Protein AF-A0A955XIG2-F1 (afdb_monomer)

pLDDT: mean 93.58, std 10.39, range [36.22, 98.75]

Foldseek 3Di:
DDDDDFQVNVLVDFQQPPNGGCAPAQLHGPCLNAPDQQQFVCCHVVVDGPCVQQPADPNRGQDDDQAPDPDQPSHGAPVVPADCQHPPDPVVSVLSQAAGPCLQQVQWTQAPHKYWQEFEQQQAQDPPDDDPAAQDNLTGGTHIDHRHGFAKAKALSHWDADDFLDADDQVDAAEHTHHDDALQRSSIHIFGKRKHKYKAKDAPPSRGGFDFQQDDVQHCNPPVDRLSRRVVRCVVVVNDHPSDMDIGMYMYIDTHDGRRHPPVSTDDPCQQQPDVHNDPCVNRPNVDRCVPVNGSVVVVVVVVVVVVVPD

Radius of gyration: 21.91 Å; Cα contacts (8 Å, |Δi|>4): 607; chains: 1; bounding box: 53×64×49 Å

Structure (mmCIF, N/CA/C/O backbone):
data_AF-A0A955XIG2-F1
#
_entry.id   AF-A0A955XIG2-F1
#
loop_
_atom_site.group_PDB
_atom_site.id
_atom_site.type_symbol
_atom_site.label_atom_id
_atom_site.label_alt_id
_atom_site.label_comp_id
_atom_site.label_asym_id
_atom_site.label_entity_id
_atom_site.label_seq_id
_atom_site.pdbx_PDB_ins_code
_atom_site.Cartn_x
_atom_site.Cartn_y
_atom_site.Cartn_z
_atom_site.occupancy
_atom_site.B_iso_or_equiv
_atom_site.auth_seq_id
_atom_site.auth_comp_id
_atom_site.auth_asym_id
_atom_site.auth_atom_id
_atom_site.pdbx_PDB_model_num
ATOM 1 N N . SER A 1 1 ? -15.869 19.420 -19.694 1.00 65.81 1 SER A N 1
ATOM 2 C CA . SER A 1 1 ? -15.808 18.756 -21.014 1.00 65.81 1 SER A CA 1
ATOM 3 C C . SER A 1 1 ? -15.803 17.250 -20.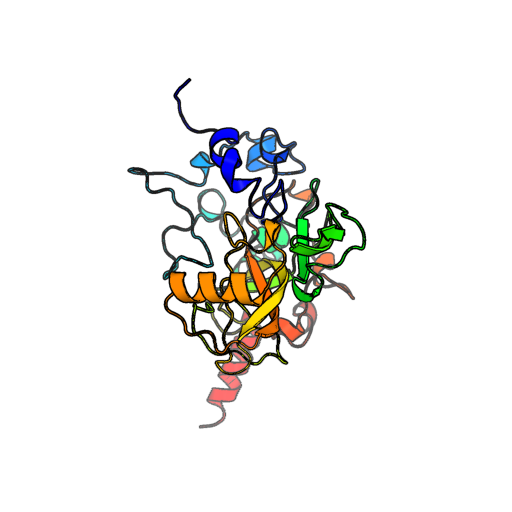801 1.00 65.81 1 SER A C 1
ATOM 5 O O . SER A 1 1 ? -15.457 16.812 -19.711 1.00 65.81 1 SER A O 1
ATOM 7 N N . VAL A 1 2 ? -16.218 16.471 -21.800 1.00 88.19 2 VAL A N 1
ATOM 8 C CA . VAL A 1 2 ? -16.188 14.995 -21.786 1.00 88.19 2 VAL A CA 1
ATOM 9 C C . VAL A 1 2 ? -15.144 14.537 -22.809 1.00 88.19 2 VAL A C 1
ATOM 11 O O . VAL A 1 2 ? -14.987 15.192 -23.838 1.00 88.19 2 VAL A O 1
ATOM 14 N N . GLY A 1 3 ? -14.404 13.463 -22.525 1.00 93.44 3 GLY A N 1
ATOM 15 C CA . GLY A 1 3 ? -13.342 12.952 -23.398 1.00 93.44 3 GLY A CA 1
ATOM 16 C C . GLY A 1 3 ? -12.693 11.680 -22.851 1.00 93.44 3 GLY A C 1
ATOM 17 O O . GLY A 1 3 ? -13.139 11.146 -21.835 1.00 93.44 3 GLY A O 1
ATOM 18 N N . ARG A 1 4 ? -11.632 11.202 -23.520 1.00 94.06 4 ARG A N 1
ATOM 19 C CA . ARG A 1 4 ? -10.832 10.067 -23.030 1.00 94.06 4 ARG A CA 1
ATOM 20 C C . ARG A 1 4 ? -10.225 10.424 -21.661 1.00 94.06 4 ARG A C 1
ATOM 22 O O . ARG A 1 4 ? -9.683 11.528 -21.539 1.00 94.06 4 ARG A O 1
ATOM 29 N N . PRO A 1 5 ? -10.302 9.534 -20.653 1.00 95.75 5 PRO A N 1
ATOM 30 C CA . PRO A 1 5 ? -9.713 9.795 -19.346 1.00 95.75 5 PRO A CA 1
ATOM 31 C C . PRO A 1 5 ? -8.222 10.111 -19.449 1.00 95.75 5 PRO A C 1
ATOM 33 O O . PRO A 1 5 ? -7.489 9.477 -20.206 1.00 95.75 5 PRO A O 1
ATOM 36 N N . ASN A 1 6 ? -7.778 11.079 -18.659 1.00 95.62 6 ASN A N 1
ATOM 37 C CA . ASN A 1 6 ? -6.370 11.383 -18.446 1.00 95.62 6 ASN A CA 1
ATOM 38 C C . ASN A 1 6 ? -6.007 11.192 -16.961 1.00 95.62 6 ASN A C 1
ATOM 40 O O . ASN A 1 6 ? -6.845 10.806 -16.142 1.00 95.62 6 ASN A O 1
ATOM 44 N N . ARG A 1 7 ? -4.752 11.480 -16.599 1.00 97.38 7 ARG A N 1
ATOM 45 C CA . ARG A 1 7 ? -4.233 11.268 -15.237 1.00 97.38 7 ARG A CA 1
ATOM 46 C C . ARG A 1 7 ? -5.008 12.031 -14.158 1.00 97.38 7 ARG A C 1
ATOM 48 O O . ARG A 1 7 ? -5.117 11.524 -13.049 1.00 97.38 7 ARG A O 1
ATOM 55 N N . SER A 1 8 ? -5.593 13.196 -14.455 1.00 96.31 8 SER A N 1
ATOM 56 C CA . SER A 1 8 ? -6.398 13.939 -13.473 1.00 96.31 8 SER A CA 1
ATOM 57 C C . SER A 1 8 ? -7.744 13.275 -13.188 1.00 96.31 8 SER A C 1
ATOM 59 O O . SER A 1 8 ? -8.207 13.313 -12.051 1.00 96.31 8 SER A O 1
ATOM 61 N N . ASN A 1 9 ? -8.342 12.602 -14.179 1.00 96.62 9 ASN A N 1
ATOM 62 C CA . ASN A 1 9 ? -9.594 11.870 -13.992 1.00 96.62 9 ASN A CA 1
ATOM 63 C C . ASN A 1 9 ? -9.406 10.686 -13.034 1.00 96.62 9 ASN A C 1
ATOM 65 O O . ASN A 1 9 ? -10.192 10.522 -12.107 1.00 96.62 9 ASN A O 1
ATOM 69 N N . CYS A 1 10 ? -8.351 9.891 -13.231 1.00 96.38 10 CYS A N 1
ATOM 70 C CA . CYS A 1 10 ? -8.019 8.766 -12.351 1.00 96.38 10 CYS A CA 1
ATOM 71 C C . CYS A 1 10 ? -7.504 9.264 -10.988 1.00 96.38 10 CYS A C 1
ATOM 73 O O . CYS A 1 10 ? -7.889 8.768 -9.926 1.00 96.38 10 CYS A O 1
ATOM 75 N N . GLY A 1 11 ? -6.659 10.294 -11.022 1.00 95.88 11 GLY A N 1
ATOM 76 C CA . GLY A 1 11 ? -6.022 10.898 -9.860 1.00 95.88 11 GLY A CA 1
ATOM 77 C C . GLY A 1 11 ? -6.982 11.506 -8.846 1.00 95.88 11 GLY A C 1
ATOM 78 O O . GLY A 1 11 ? -6.676 11.491 -7.658 1.00 95.88 11 GLY A O 1
ATOM 79 N N . ALA A 1 12 ? -8.165 11.949 -9.286 1.00 94.56 12 ALA A N 1
ATOM 80 C CA . ALA A 1 12 ? -9.208 12.501 -8.418 1.00 94.56 12 ALA A CA 1
ATOM 81 C C . ALA A 1 12 ? -9.579 11.585 -7.237 1.00 94.56 12 ALA A C 1
ATOM 83 O O . ALA A 1 12 ? -10.025 12.069 -6.199 1.00 94.56 12 ALA A O 1
ATOM 84 N N . CYS A 1 13 ? -9.386 10.270 -7.382 1.00 94.19 13 CYS A N 1
ATOM 85 C CA . CYS A 1 13 ? -9.536 9.313 -6.288 1.00 94.19 13 CYS A CA 1
ATOM 86 C C . CYS A 1 13 ? -8.218 8.618 -5.930 1.00 94.19 13 CYS A C 1
ATOM 88 O O . CYS A 1 13 ? -7.950 8.384 -4.753 1.00 94.19 13 CYS A O 1
ATOM 90 N N . HIS A 1 14 ? -7.396 8.268 -6.925 1.00 95.38 14 HIS A N 1
ATOM 91 C CA . HIS A 1 14 ? -6.212 7.440 -6.693 1.00 95.38 14 HIS A CA 1
ATOM 92 C C . HIS A 1 14 ? -5.061 8.175 -5.990 1.00 95.38 14 HIS A C 1
ATOM 94 O O . HIS A 1 14 ? -4.279 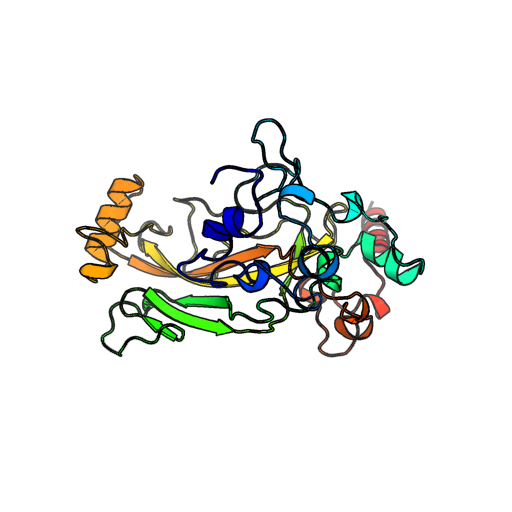7.506 -5.315 1.00 95.38 14 HIS A O 1
ATOM 100 N N . PHE A 1 15 ? -4.972 9.508 -6.091 1.00 96.19 15 PHE A N 1
ATOM 101 C CA . PHE A 1 15 ? -3.911 10.292 -5.436 1.00 96.19 15 PHE A CA 1
ATOM 102 C C . PHE A 1 15 ? -4.266 10.666 -3.991 1.00 96.19 15 PHE A C 1
ATOM 104 O O . PHE A 1 15 ? -3.388 10.725 -3.139 1.00 96.19 15 PHE A O 1
ATOM 111 N N . ASP A 1 16 ? -5.556 10.842 -3.686 1.00 91.00 16 ASP A N 1
ATOM 112 C CA . ASP A 1 16 ? -6.047 11.350 -2.392 1.00 91.00 16 ASP A CA 1
ATOM 113 C C . ASP A 1 16 ? -6.550 10.246 -1.424 1.00 91.00 16 ASP A C 1
ATOM 115 O O . ASP A 1 16 ? -7.269 10.493 -0.445 1.00 91.00 16 ASP A O 1
ATOM 119 N N . GLY A 1 17 ? -6.184 8.987 -1.681 1.00 81.88 17 GLY A N 1
ATOM 120 C CA . GLY A 1 17 ? -6.579 7.851 -0.848 1.00 81.88 17 GLY A CA 1
ATOM 121 C C . GLY A 1 17 ? -6.045 7.957 0.587 1.00 81.88 17 GLY A C 1
ATOM 122 O O . GLY A 1 17 ? -4.890 8.299 0.809 1.00 81.88 17 GLY A O 1
ATOM 123 N N . GLY A 1 18 ? -6.860 7.596 1.586 1.00 79.12 18 GLY A N 1
ATOM 124 C CA . GLY A 1 18 ? -6.451 7.635 3.002 1.00 79.12 18 GLY A CA 1
ATOM 125 C C . GLY A 1 18 ? -6.619 9.001 3.680 1.00 79.12 18 GLY A C 1
ATOM 126 O O . GLY A 1 18 ? -6.212 9.169 4.831 1.00 79.12 18 GLY A O 1
ATOM 127 N N . GLY A 1 19 ? -7.275 9.952 3.006 1.00 83.12 19 GLY A N 1
ATOM 128 C CA . GLY A 1 19 ? -7.649 11.252 3.565 1.00 83.12 19 GLY A CA 1
ATOM 129 C C . GLY A 1 19 ? -6.714 12.400 3.188 1.00 83.12 19 GLY A C 1
ATOM 130 O O . GLY A 1 19 ? -6.695 13.390 3.917 1.00 83.12 19 GLY A O 1
ATOM 131 N N . GLY A 1 20 ? -5.954 12.258 2.101 1.00 90.75 20 GLY A N 1
ATOM 132 C CA . GLY A 1 20 ? -5.089 13.294 1.543 1.00 90.75 20 GLY A CA 1
ATOM 133 C C . GLY A 1 20 ? -4.147 12.751 0.469 1.00 90.75 20 GLY A C 1
ATOM 134 O O . GLY A 1 20 ? -4.031 11.536 0.296 1.00 90.75 20 GLY A O 1
ATOM 135 N N . ASP A 1 21 ? -3.470 13.668 -0.215 1.00 95.19 21 ASP A N 1
ATOM 136 C CA . ASP A 1 21 ? -2.509 13.383 -1.280 1.00 95.19 21 ASP A CA 1
ATOM 137 C C . ASP A 1 21 ? -1.337 12.515 -0.791 1.00 95.19 21 ASP A C 1
ATOM 139 O O . ASP A 1 21 ? -0.742 12.804 0.249 1.00 95.19 21 ASP A O 1
ATOM 143 N N . GLY A 1 22 ? -1.034 11.426 -1.501 1.00 93.31 22 GLY A N 1
ATOM 144 C CA . GLY A 1 22 ? 0.079 10.516 -1.195 1.00 93.31 22 GLY A CA 1
ATOM 145 C C . GLY A 1 22 ? -0.052 9.741 0.126 1.00 93.31 22 GLY A C 1
ATOM 146 O O . GLY A 1 22 ? 0.855 9.003 0.518 1.00 93.31 22 GLY A O 1
ATOM 147 N N . VAL A 1 23 ? -1.177 9.859 0.845 1.00 93.69 23 VAL A N 1
ATOM 148 C CA . VAL A 1 23 ? -1.320 9.289 2.196 1.00 93.69 23 VAL A CA 1
ATOM 149 C C . VAL A 1 23 ? -1.353 7.756 2.171 1.00 93.69 23 VAL A C 1
ATOM 151 O O . VAL A 1 23 ? -0.690 7.114 2.993 1.00 93.69 23 VAL A O 1
ATOM 154 N N . LYS A 1 24 ? -2.135 7.153 1.262 1.00 93.25 24 LYS A N 1
ATOM 155 C CA . LYS A 1 24 ? -2.392 5.699 1.235 1.00 93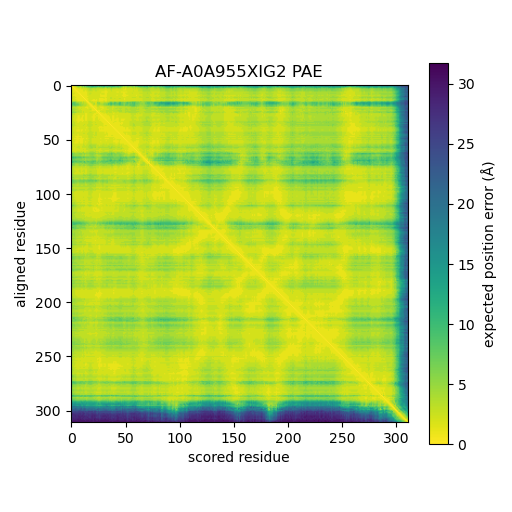.25 24 LYS A CA 1
ATOM 156 C C . LYS A 1 24 ? -1.374 4.903 0.427 1.00 93.25 24 LYS A C 1
ATOM 158 O O . LYS A 1 24 ? -0.750 4.018 1.003 1.00 93.25 24 LYS A O 1
ATOM 163 N N . HIS A 1 25 ? -1.248 5.153 -0.873 1.00 91.75 25 HIS A N 1
ATOM 164 C CA . HIS A 1 25 ? -0.244 4.479 -1.700 1.00 91.75 25 HIS A CA 1
ATOM 165 C C . HIS A 1 25 ? 1.053 5.284 -1.652 1.00 91.75 25 HIS A C 1
ATOM 167 O O . HIS A 1 25 ? 1.013 6.508 -1.583 1.00 91.75 25 HIS A O 1
ATOM 173 N N . GLY A 1 26 ? 2.193 4.594 -1.624 1.00 93.69 26 GLY A N 1
ATOM 174 C CA . GLY A 1 26 ? 3.504 5.246 -1.618 1.00 93.69 26 GLY A CA 1
ATOM 175 C C . GLY A 1 26 ? 3.984 5.642 -3.016 1.00 93.69 26 GLY A C 1
ATOM 176 O O . GLY A 1 26 ? 4.971 6.352 -3.126 1.00 93.69 26 GLY A O 1
ATOM 177 N N . ASP A 1 27 ? 3.316 5.184 -4.071 1.00 96.62 27 ASP A N 1
ATOM 178 C CA . ASP A 1 27 ? 3.724 5.337 -5.470 1.00 96.62 27 ASP A CA 1
ATOM 179 C C . ASP A 1 27 ? 2.723 6.139 -6.320 1.00 96.62 27 ASP A C 1
ATOM 181 O O . ASP A 1 27 ? 2.875 6.234 -7.533 1.00 96.62 27 ASP A O 1
ATOM 185 N N . LEU A 1 28 ? 1.701 6.748 -5.711 1.00 96.38 28 LEU A N 1
ATOM 186 C CA . LEU A 1 28 ? 0.716 7.574 -6.413 1.00 96.38 28 LEU A CA 1
ATOM 187 C C . LEU A 1 28 ? 0.342 8.803 -5.581 1.00 96.38 28 LEU A C 1
ATOM 189 O O . LEU A 1 28 ? -0.289 8.685 -4.531 1.00 96.38 28 LEU A O 1
ATOM 193 N N . ASP A 1 29 ? 0.692 9.978 -6.097 1.00 96.75 29 ASP A N 1
ATOM 194 C CA . ASP A 1 29 ? 0.363 11.290 -5.538 1.00 96.75 29 ASP A CA 1
ATOM 195 C C . ASP A 1 29 ? 0.166 12.317 -6.673 1.00 96.75 29 ASP A C 1
ATOM 197 O O . ASP A 1 29 ? 0.361 12.004 -7.854 1.00 96.75 29 ASP A O 1
ATOM 201 N N . ARG A 1 30 ? -0.236 13.552 -6.357 1.00 97.00 30 ARG A N 1
ATOM 202 C CA . ARG A 1 30 ? -0.568 14.583 -7.358 1.00 97.00 30 ARG A CA 1
ATOM 203 C C . ARG A 1 30 ? 0.592 14.998 -8.258 1.00 97.00 30 ARG A C 1
ATOM 205 O O . ARG A 1 30 ? 0.334 15.565 -9.323 1.00 97.00 30 ARG A O 1
ATOM 212 N N . THR A 1 31 ? 1.842 14.687 -7.922 1.00 96.69 31 THR A N 1
ATOM 213 C CA . THR A 1 31 ? 2.972 14.844 -8.854 1.00 96.69 31 THR A CA 1
ATOM 214 C C . THR A 1 31 ? 2.762 14.066 -10.154 1.00 96.69 31 THR A C 1
ATOM 216 O O . THR A 1 31 ? 3.211 14.515 -11.207 1.00 96.69 31 THR A O 1
ATOM 219 N N . MET A 1 32 ? 1.967 12.991 -10.132 1.00 97.50 32 MET A N 1
ATOM 220 C CA . MET A 1 32 ? 1.589 12.201 -11.308 1.00 97.50 32 MET A CA 1
ATOM 221 C C . MET A 1 32 ? 0.666 12.926 -12.294 1.00 97.50 32 MET A C 1
ATOM 223 O O . MET A 1 32 ? 0.426 12.426 -13.391 1.00 97.50 32 MET A O 1
ATOM 227 N N . LEU A 1 33 ? 0.159 14.122 -11.981 1.00 97.31 33 LEU A N 1
ATOM 228 C CA . LEU A 1 33 ? -0.560 14.936 -12.969 1.00 97.31 33 LEU A CA 1
ATOM 229 C C . LEU A 1 33 ? 0.364 15.348 -14.124 1.00 97.31 33 LEU A C 1
ATOM 231 O O . LEU A 1 33 ? -0.007 15.245 -15.299 1.00 97.31 33 LEU A O 1
ATOM 235 N N . ASN A 1 34 ? 1.582 15.765 -13.784 1.00 97.06 34 ASN A N 1
ATOM 236 C CA . ASN A 1 34 ? 2.621 16.161 -14.727 1.00 97.06 34 ASN A CA 1
ATOM 237 C C . ASN A 1 34 ? 4.006 15.800 -14.159 1.00 97.06 34 ASN A C 1
ATOM 239 O O . ASN A 1 34 ? 4.758 16.696 -13.757 1.00 97.06 34 ASN A O 1
ATOM 243 N N . PRO A 1 35 ? 4.323 14.497 -14.053 1.00 97.50 35 PRO A N 1
ATOM 244 C CA . PRO A 1 35 ? 5.536 14.067 -13.392 1.00 97.50 35 PRO A CA 1
ATOM 245 C C . PRO A 1 35 ? 6.739 14.354 -14.297 1.00 97.50 35 PRO A C 1
ATOM 247 O O . PRO A 1 35 ? 6.669 14.169 -15.509 1.00 97.50 35 PRO A O 1
ATOM 250 N N . PRO A 1 36 ? 7.876 14.782 -13.744 1.00 97.62 36 PRO A N 1
ATOM 251 C CA . PRO A 1 36 ? 9.139 14.736 -14.463 1.00 97.62 36 PRO A CA 1
ATOM 252 C C . PRO A 1 36 ? 9.630 13.278 -14.575 1.00 97.62 36 PRO A C 1
ATOM 254 O O . PRO A 1 36 ? 9.263 12.452 -13.738 1.00 97.62 36 PRO A O 1
ATOM 257 N N . PRO A 1 37 ? 10.528 12.954 -15.528 1.00 96.94 37 PRO A N 1
ATOM 258 C CA . PRO A 1 37 ? 11.025 11.587 -15.720 1.00 96.94 37 PRO A CA 1
ATOM 259 C C . PRO A 1 37 ? 11.629 10.926 -14.476 1.00 96.94 37 PRO A C 1
ATOM 261 O O . PRO A 1 37 ? 11.556 9.713 -14.359 1.00 96.94 37 PRO A O 1
ATOM 264 N N . ARG A 1 38 ? 12.205 11.711 -13.551 1.00 96.06 38 ARG A N 1
ATOM 265 C CA . ARG A 1 38 ? 12.754 11.211 -12.276 1.00 96.06 38 ARG A CA 1
ATOM 266 C C . ARG A 1 38 ? 11.694 10.655 -11.315 1.00 96.06 38 ARG A C 1
ATOM 268 O O . ARG A 1 38 ? 12.044 9.929 -10.403 1.00 96.06 38 ARG A O 1
ATOM 275 N N . ILE A 1 39 ? 10.432 11.077 -11.455 1.00 96.94 39 ILE A N 1
ATOM 276 C CA . ILE A 1 39 ? 9.326 10.567 -10.635 1.00 96.94 39 ILE A CA 1
ATOM 277 C C . ILE A 1 39 ? 8.776 9.316 -11.295 1.00 96.94 39 ILE A C 1
ATOM 279 O O . ILE A 1 39 ? 8.679 8.294 -10.641 1.00 96.94 39 ILE A O 1
ATOM 283 N N . ASP A 1 40 ? 8.448 9.386 -12.584 1.00 98.44 40 ASP A N 1
ATOM 284 C CA . ASP A 1 40 ? 8.000 8.229 -13.350 1.00 98.44 40 ASP A CA 1
ATOM 285 C C . ASP A 1 40 ? 8.381 8.404 -14.824 1.00 98.44 40 ASP A C 1
ATOM 287 O O . ASP A 1 40 ? 7.996 9.386 -15.464 1.00 98.44 40 ASP A O 1
ATOM 291 N N . VAL A 1 41 ? 9.142 7.474 -15.396 1.00 98.56 41 VAL A N 1
ATOM 292 C CA . VAL A 1 41 ? 9.577 7.560 -16.798 1.00 98.56 41 VAL A CA 1
ATOM 293 C C . VAL A 1 41 ? 8.432 7.336 -17.776 1.00 98.56 41 VAL A C 1
ATOM 295 O O . VAL A 1 41 ? 8.399 7.969 -18.832 1.00 98.56 41 VAL A O 1
ATOM 298 N N . HIS A 1 42 ? 7.474 6.478 -17.442 1.00 98.69 42 HIS A N 1
ATOM 299 C CA . HIS A 1 42 ? 6.358 6.150 -18.321 1.00 98.69 42 HIS A CA 1
ATOM 300 C C . HIS A 1 42 ? 5.434 7.358 -18.457 1.00 98.69 42 HIS A C 1
ATOM 302 O O . HIS A 1 42 ? 5.163 7.834 -19.561 1.00 98.69 42 HIS A O 1
ATOM 308 N N . MET A 1 43 ? 5.017 7.922 -17.328 1.00 98.44 43 MET A N 1
ATOM 309 C CA . MET A 1 43 ? 4.137 9.084 -17.301 1.00 98.44 43 MET A CA 1
ATOM 310 C C . MET A 1 43 ? 4.885 10.395 -17.574 1.00 98.44 43 MET A C 1
ATOM 312 O O . MET A 1 43 ? 4.309 11.305 -18.167 1.00 98.44 43 MET A O 1
ATOM 316 N N . GLY A 1 44 ? 6.155 10.514 -17.187 1.00 97.62 44 GLY A N 1
ATOM 317 C CA . GLY A 1 44 ? 6.891 11.778 -17.251 1.00 97.62 44 GLY A CA 1
ATOM 318 C C . GLY A 1 44 ? 7.751 11.983 -18.493 1.00 97.62 44 GLY A C 1
ATOM 319 O O . GLY A 1 44 ? 7.855 13.105 -18.984 1.00 97.62 44 GLY A O 1
ATOM 320 N N . LYS A 1 45 ? 8.357 10.922 -19.043 1.00 98.00 45 LYS A N 1
ATOM 321 C CA . LYS A 1 45 ? 9.132 11.002 -20.297 1.00 98.00 45 LYS A CA 1
ATOM 322 C C . LYS A 1 45 ? 8.283 10.645 -21.512 1.00 98.00 45 LYS A C 1
ATOM 324 O O . LYS A 1 45 ? 8.338 11.350 -22.514 1.00 98.00 45 LYS A O 1
ATOM 329 N N . TYR A 1 46 ? 7.522 9.556 -21.428 1.00 98.06 46 TYR A N 1
ATOM 330 C CA . TYR A 1 46 ? 6.714 9.056 -22.547 1.00 98.06 46 TYR A CA 1
ATOM 331 C C . TYR A 1 46 ? 5.268 9.562 -22.529 1.00 98.06 46 TYR A C 1
ATOM 333 O O . TYR A 1 46 ? 4.499 9.251 -23.433 1.00 98.06 46 TYR A O 1
ATOM 341 N N . ASN A 1 47 ? 4.917 10.379 -21.530 1.00 97.50 47 ASN A N 1
ATOM 342 C CA . ASN A 1 47 ? 3.603 10.995 -21.370 1.00 97.50 47 ASN A CA 1
ATOM 343 C C . ASN A 1 47 ? 2.437 9.992 -21.400 1.00 97.50 47 ASN A C 1
ATOM 345 O O . ASN A 1 47 ? 1.348 10.320 -21.873 1.00 97.50 47 ASN A O 1
ATOM 349 N N . LEU A 1 48 ? 2.658 8.777 -20.884 1.00 98.19 48 LEU A N 1
ATOM 350 C CA . LEU A 1 48 ? 1.585 7.801 -20.754 1.00 98.19 48 LEU A CA 1
ATOM 351 C C . LEU A 1 48 ? 0.516 8.304 -19.776 1.00 98.19 48 LEU A C 1
ATOM 353 O O . LEU A 1 48 ? 0.788 8.982 -18.777 1.00 98.19 48 LEU A O 1
ATOM 357 N N . THR A 1 49 ? -0.720 7.943 -20.080 1.00 97.44 49 THR A N 1
ATOM 358 C CA . THR A 1 49 ? -1.887 8.045 -19.211 1.00 97.44 49 THR A CA 1
ATOM 359 C C . THR A 1 49 ? -2.199 6.682 -18.599 1.00 97.44 49 THR A C 1
ATOM 361 O O . THR A 1 49 ? -1.712 5.650 -19.054 1.00 97.44 49 THR A O 1
ATOM 364 N N . CYS A 1 50 ? -3.040 6.656 -17.562 1.00 97.62 50 CYS A N 1
ATOM 365 C CA . CYS A 1 50 ? -3.357 5.425 -16.834 1.00 97.62 50 CYS A CA 1
ATOM 366 C C . CYS A 1 50 ? -3.882 4.320 -17.767 1.00 97.62 50 CYS A C 1
ATOM 368 O O . CYS A 1 50 ? -3.474 3.170 -17.645 1.00 97.62 50 CYS A O 1
ATOM 370 N N . VAL A 1 51 ? -4.725 4.688 -18.738 1.00 96.88 51 VAL A N 1
ATOM 371 C CA . VAL A 1 51 ? -5.382 3.759 -19.675 1.00 96.88 51 VAL A CA 1
ATOM 372 C C . VAL A 1 51 ? -4.455 3.187 -20.752 1.00 96.88 51 VAL A C 1
ATOM 374 O O . VAL A 1 51 ? -4.875 2.309 -21.502 1.00 96.88 51 VAL A O 1
ATOM 377 N N . ASP A 1 52 ? -3.213 3.668 -20.853 1.00 97.38 52 ASP A N 1
ATOM 378 C CA . ASP A 1 52 ? -2.236 3.116 -21.798 1.00 97.38 52 ASP A CA 1
ATOM 379 C C . ASP A 1 52 ? -1.639 1.796 -21.275 1.00 97.38 52 ASP A C 1
ATOM 381 O O . ASP A 1 52 ? -1.376 0.887 -22.064 1.00 97.38 52 ASP A O 1
ATOM 385 N N . CYS A 1 53 ? -1.521 1.655 -19.946 1.00 97.31 53 CYS A N 1
ATOM 386 C CA . CYS A 1 53 ? -1.171 0.397 -19.276 1.00 97.31 53 CYS A CA 1
ATOM 387 C C . CYS A 1 53 ? -2.420 -0.350 -18.784 1.00 97.31 53 CYS A C 1
ATOM 389 O O . CYS A 1 53 ? -2.584 -1.537 -19.052 1.00 97.31 53 CYS A O 1
ATOM 391 N N . HIS A 1 54 ? -3.338 0.355 -18.112 1.00 97.38 54 HIS A N 1
ATOM 392 C CA . HIS A 1 54 ? -4.625 -0.174 -17.654 1.00 97.38 54 HIS A CA 1
ATOM 393 C C . HIS A 1 54 ? -5.637 -0.204 -18.803 1.00 97.38 54 HIS A C 1
ATOM 395 O O . HIS A 1 54 ? -6.647 0.512 -18.806 1.00 97.38 54 HIS A O 1
ATOM 401 N N . LYS A 1 55 ? -5.323 -1.007 -19.825 1.00 95.25 55 LYS A N 1
ATOM 402 C CA . LYS A 1 55 ? -6.169 -1.190 -21.007 1.00 95.25 55 LYS A CA 1
ATOM 403 C C . LYS A 1 55 ? -7.576 -1.570 -20.555 1.00 95.25 55 LYS A C 1
ATOM 405 O O . LYS A 1 55 ? -7.756 -2.344 -19.625 1.00 95.25 55 LYS A O 1
ATOM 410 N N . THR A 1 56 ? -8.573 -0.937 -21.155 1.00 94.62 56 THR A N 1
ATOM 411 C CA . THR A 1 56 ? -9.961 -1.042 -20.705 1.00 94.62 56 THR A CA 1
ATOM 412 C C . THR A 1 56 ? -10.825 -1.487 -21.870 1.00 94.62 56 THR A C 1
ATOM 414 O O . THR A 1 56 ? -10.821 -0.840 -22.920 1.00 94.62 56 THR A O 1
ATOM 417 N N . HIS A 1 57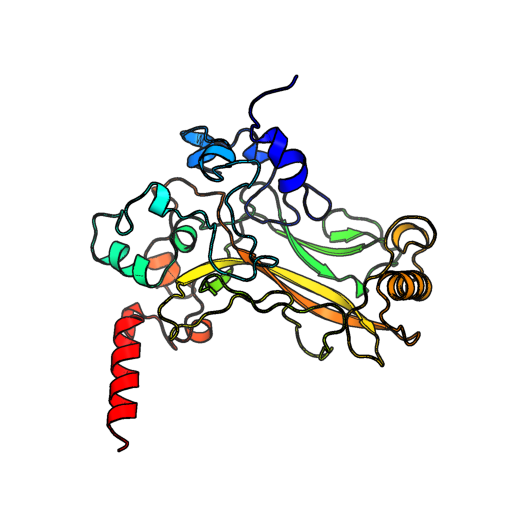 ? -11.583 -2.560 -21.669 1.00 94.31 57 HIS A N 1
ATOM 418 C CA . HIS A 1 57 ? -12.554 -3.081 -22.628 1.00 94.31 57 HIS A CA 1
ATOM 419 C C . HIS A 1 57 ? -13.913 -3.154 -21.936 1.00 94.31 57 HIS A C 1
ATOM 421 O O . HIS A 1 57 ? -13.986 -3.612 -20.807 1.00 94.31 57 HIS A O 1
ATOM 427 N N . ASP A 1 58 ? -14.968 -2.622 -22.558 1.00 95.69 58 ASP A N 1
ATOM 428 C CA . ASP A 1 58 ? -16.328 -2.609 -21.991 1.00 95.69 58 ASP A CA 1
ATOM 429 C C . ASP A 1 58 ? -16.414 -2.090 -20.539 1.00 95.69 58 ASP A C 1
ATOM 431 O O . ASP A 1 58 ? -17.184 -2.579 -19.720 1.00 95.69 58 ASP A O 1
ATOM 435 N N . HIS A 1 59 ? -15.628 -1.046 -20.235 1.00 95.44 59 HIS A N 1
ATOM 436 C CA . HIS A 1 59 ? -15.454 -0.453 -18.895 1.00 95.44 59 HIS A CA 1
ATOM 437 C C . HIS A 1 59 ? -14.822 -1.374 -17.837 1.00 95.44 59 HIS A C 1
ATOM 439 O O . HIS A 1 59 ? -14.692 -0.975 -16.680 1.00 95.44 59 HIS A O 1
ATOM 445 N N . GLU A 1 60 ? -14.346 -2.550 -18.227 1.00 93.62 60 GLU A N 1
ATOM 446 C CA . GLU A 1 60 ? -13.507 -3.401 -17.398 1.00 93.62 60 GLU A CA 1
ATOM 447 C C . GLU A 1 60 ? -12.049 -2.948 -17.517 1.00 93.62 60 GLU A C 1
ATOM 449 O O . GLU A 1 60 ? -11.369 -3.180 -18.518 1.00 93.62 60 GLU A O 1
ATOM 454 N N . ILE A 1 61 ? -11.593 -2.206 -16.508 1.00 95.62 61 ILE A N 1
ATOM 455 C CA . ILE A 1 61 ? -10.232 -1.671 -16.446 1.00 95.62 61 ILE A CA 1
ATOM 456 C C . ILE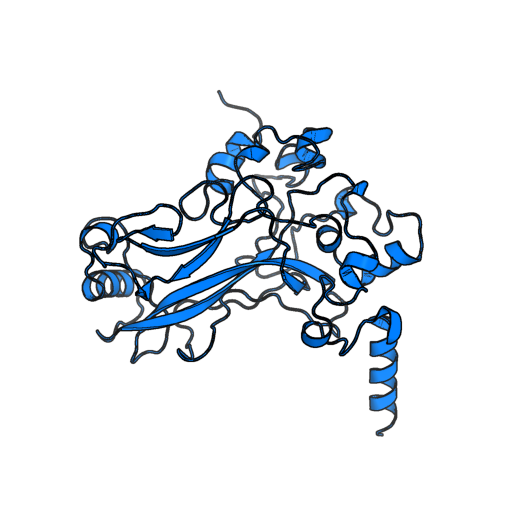 A 1 61 ? -9.291 -2.802 -16.018 1.00 95.62 61 ILE A C 1
ATOM 458 O O . ILE A 1 61 ? -9.404 -3.294 -14.895 1.00 95.62 61 ILE A O 1
ATOM 462 N N . THR A 1 62 ? -8.340 -3.192 -16.873 1.00 94.50 62 THR A N 1
ATOM 463 C CA . THR A 1 62 ? -7.296 -4.158 -16.502 1.00 94.50 62 THR A CA 1
ATOM 464 C C . THR A 1 62 ? -6.467 -3.628 -15.342 1.00 94.50 62 THR A C 1
ATOM 466 O O . THR A 1 62 ? -6.100 -2.455 -15.307 1.00 94.50 62 THR A O 1
ATOM 469 N N . GLY A 1 63 ? -6.129 -4.490 -14.390 1.00 91.19 63 GLY A N 1
ATOM 470 C CA . GLY A 1 63 ? -5.398 -4.119 -13.190 1.00 91.19 63 GLY A CA 1
ATOM 471 C C . GLY A 1 63 ? -5.897 -4.901 -11.988 1.00 91.19 63 GLY A C 1
ATOM 472 O O . GLY A 1 63 ? -7.082 -4.902 -11.663 1.00 91.19 63 GLY A O 1
ATOM 473 N N . ARG A 1 64 ? -4.965 -5.536 -11.280 1.00 88.50 64 ARG A N 1
ATOM 474 C CA . ARG A 1 64 ? -5.293 -6.397 -10.150 1.00 88.50 64 ARG A CA 1
ATOM 475 C C . ARG A 1 64 ? -5.075 -5.678 -8.822 1.00 88.50 64 ARG A C 1
ATOM 477 O O . ARG A 1 64 ? -3.959 -5.276 -8.501 1.00 88.50 64 ARG A O 1
ATOM 484 N N . SER A 1 65 ? -6.119 -5.611 -7.996 1.00 88.69 65 SER A N 1
ATOM 485 C CA . SER A 1 65 ? -5.995 -5.190 -6.595 1.00 88.69 65 SER A CA 1
ATOM 486 C C . SER A 1 65 ? -5.615 -6.373 -5.706 1.00 88.69 65 SER A C 1
ATOM 488 O O . SER A 1 65 ? -6.344 -7.368 -5.671 1.00 88.69 65 SER A O 1
ATOM 490 N N . MET A 1 66 ? -4.518 -6.248 -4.954 1.00 90.12 66 MET A N 1
ATOM 491 C CA . MET A 1 66 ? -4.038 -7.278 -4.023 1.00 90.12 66 MET A CA 1
ATOM 492 C C . MET A 1 66 ? -5.114 -7.698 -3.012 1.00 90.12 66 MET A C 1
ATOM 494 O O . MET A 1 66 ? -5.370 -8.880 -2.849 1.00 90.12 66 MET A O 1
ATOM 498 N N . SER A 1 67 ? -5.786 -6.745 -2.359 1.00 83.44 67 SER A N 1
ATOM 499 C CA . SER A 1 67 ? -6.689 -7.049 -1.240 1.00 83.44 67 SER A CA 1
ATOM 500 C C . SER A 1 67 ? -8.098 -7.493 -1.650 1.00 83.44 67 SER A C 1
ATOM 502 O O . SER A 1 67 ? -8.859 -7.950 -0.799 1.00 83.44 67 SER A O 1
ATOM 504 N N . VAL A 1 68 ? -8.471 -7.358 -2.925 1.00 83.50 68 VAL A N 1
ATOM 505 C CA . VAL A 1 68 ? -9.849 -7.612 -3.394 1.00 83.50 68 VAL A CA 1
ATOM 506 C C . VAL A 1 68 ? -9.920 -8.798 -4.355 1.00 83.50 68 VAL A C 1
ATOM 508 O O . VAL A 1 68 ? -10.878 -9.568 -4.304 1.00 83.50 68 VAL A O 1
ATOM 511 N N . SER A 1 69 ? -8.900 -8.983 -5.192 1.00 86.00 69 SER A N 1
ATOM 512 C CA . SER A 1 69 ? -8.931 -9.964 -6.282 1.00 86.00 69 SER A CA 1
ATOM 513 C C . SER A 1 69 ? -8.678 -11.379 -5.765 1.00 86.00 69 SER A C 1
ATOM 515 O O . SER A 1 69 ? -7.718 -11.613 -5.030 1.00 86.00 69 SER A O 1
ATOM 517 N N . VAL A 1 70 ? -9.518 -12.330 -6.178 1.00 84.75 70 VAL A N 1
ATOM 518 C CA . VAL A 1 70 ? -9.495 -13.721 -5.687 1.00 84.75 70 VAL A CA 1
ATOM 519 C C . VAL A 1 70 ? -8.638 -14.675 -6.531 1.00 84.75 70 VAL A C 1
ATOM 521 O O . VAL A 1 70 ? -8.307 -15.756 -6.054 1.00 84.75 70 VAL A O 1
ATOM 524 N N . ASN A 1 71 ? -8.250 -14.281 -7.746 1.00 85.50 71 ASN A N 1
ATOM 525 C CA . ASN A 1 71 ? -7.369 -15.027 -8.654 1.00 85.50 71 ASN A CA 1
ATOM 526 C C . ASN A 1 71 ? -6.250 -14.113 -9.206 1.00 85.50 71 ASN A C 1
ATOM 528 O O . ASN A 1 71 ? -6.265 -12.911 -8.939 1.00 85.50 71 ASN A O 1
ATOM 532 N N . ASP A 1 72 ? -5.272 -14.674 -9.934 1.00 82.88 72 ASP A N 1
ATOM 533 C CA . ASP A 1 72 ? -4.157 -13.927 -10.566 1.00 82.88 72 ASP A CA 1
ATOM 534 C C . ASP A 1 72 ? -4.374 -13.581 -12.038 1.00 82.88 72 ASP A C 1
ATOM 536 O O . ASP A 1 72 ? -3.434 -13.496 -12.822 1.00 82.88 72 ASP A O 1
ATOM 540 N N . GLU A 1 73 ? -5.625 -13.351 -12.413 1.00 86.88 73 GLU A N 1
ATOM 541 C CA . GLU A 1 73 ? -5.984 -12.915 -13.759 1.00 86.88 73 GLU A CA 1
ATOM 542 C C . GLU A 1 73 ? -6.034 -11.377 -13.851 1.00 86.88 73 GLU A C 1
ATOM 544 O O . GLU A 1 73 ? -5.959 -10.663 -12.847 1.00 86.88 73 GLU A O 1
ATOM 549 N N . ASN A 1 74 ? -6.163 -10.858 -15.078 1.00 88.12 74 ASN A N 1
ATOM 550 C CA . ASN A 1 74 ? -6.390 -9.435 -15.376 1.00 88.12 74 ASN A CA 1
ATOM 551 C C . ASN A 1 74 ? -5.347 -8.469 -14.768 1.00 88.12 74 ASN A C 1
ATOM 553 O O . ASN A 1 74 ? -5.656 -7.360 -14.319 1.00 88.12 74 ASN A O 1
ATOM 557 N N . ARG A 1 75 ? -4.085 -8.902 -14.730 1.00 90.31 75 ARG A N 1
ATOM 558 C CA . ARG A 1 75 ? -2.960 -8.139 -14.188 1.00 90.31 75 ARG A CA 1
ATOM 559 C C . ARG A 1 75 ? -2.183 -7.433 -15.298 1.00 90.31 75 ARG A C 1
ATOM 561 O O . ARG A 1 75 ? -2.013 -7.977 -16.379 1.00 90.31 75 ARG A O 1
ATOM 568 N N . VAL A 1 76 ? -1.687 -6.235 -14.988 1.00 94.50 76 VAL A N 1
ATOM 569 C CA . VAL A 1 76 ? -0.725 -5.505 -15.824 1.00 94.50 76 VAL A CA 1
ATOM 570 C C . VAL A 1 76 ? 0.684 -5.963 -15.461 1.00 94.50 76 VAL A C 1
ATOM 572 O O . VAL A 1 76 ? 1.043 -5.977 -14.277 1.00 94.50 76 VAL A O 1
ATOM 575 N N . PHE A 1 77 ? 1.487 -6.301 -16.464 1.00 94.69 77 PHE A N 1
ATOM 576 C CA . PHE A 1 77 ? 2.873 -6.715 -16.289 1.00 94.69 77 PHE A CA 1
ATOM 577 C C . PHE A 1 77 ? 3.825 -5.795 -17.050 1.00 94.69 77 PHE A C 1
ATOM 579 O O . PHE A 1 77 ? 3.519 -5.292 -18.127 1.00 94.69 77 PHE A O 1
ATOM 586 N N . CYS A 1 78 ? 5.047 -5.634 -16.538 1.00 97.44 78 CYS A 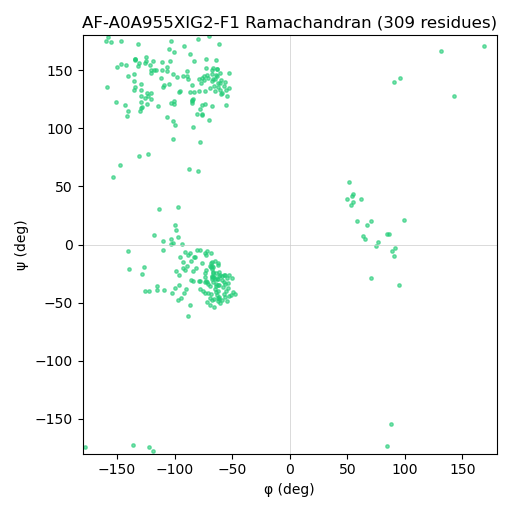N 1
ATOM 587 C CA . CYS A 1 78 ? 6.117 -4.957 -17.279 1.00 97.44 78 CYS A CA 1
ATOM 588 C C . CYS A 1 78 ? 6.374 -5.648 -18.633 1.00 97.44 78 CYS A C 1
ATOM 590 O O . CYS A 1 78 ? 6.683 -4.993 -19.627 1.00 97.44 78 CYS A O 1
ATOM 592 N N . THR A 1 79 ? 6.187 -6.969 -18.680 1.00 96.88 79 THR A N 1
ATOM 593 C CA . THR A 1 79 ? 6.370 -7.803 -19.872 1.00 96.88 79 THR A CA 1
ATOM 594 C C . THR A 1 79 ? 5.291 -7.626 -20.940 1.00 96.88 79 THR A C 1
ATOM 596 O O . THR A 1 79 ? 5.437 -8.160 -22.033 1.00 96.88 79 THR A O 1
ATOM 599 N N . ASP A 1 80 ? 4.236 -6.848 -20.676 1.00 96.38 80 ASP A N 1
ATOM 600 C CA . ASP A 1 80 ? 3.262 -6.476 -21.711 1.00 96.38 80 ASP A CA 1
ATOM 601 C C . ASP A 1 80 ? 3.881 -5.530 -22.761 1.00 96.38 80 ASP A C 1
ATOM 603 O O . ASP A 1 80 ? 3.363 -5.402 -23.872 1.00 96.38 80 ASP A O 1
ATOM 607 N N . CYS A 1 81 ? 4.994 -4.870 -22.409 1.00 97.56 81 CYS A N 1
ATOM 608 C CA . CYS A 1 81 ? 5.734 -3.937 -23.266 1.00 97.56 81 CYS A CA 1
ATOM 609 C C . CYS A 1 81 ? 7.240 -4.243 -23.355 1.00 97.56 81 CYS A C 1
ATOM 611 O O . CYS A 1 81 ? 7.885 -3.847 -24.325 1.00 97.56 81 CYS A O 1
ATOM 613 N N . HIS A 1 82 ? 7.817 -4.906 -22.349 1.00 98.12 82 HIS A N 1
ATOM 614 C CA . HIS A 1 82 ? 9.248 -5.205 -22.263 1.00 98.12 82 HIS A CA 1
ATOM 615 C C . HIS A 1 82 ? 9.533 -6.702 -22.431 1.00 98.12 82 HIS A C 1
ATOM 617 O O . HIS A 1 82 ? 8.684 -7.544 -22.163 1.00 98.12 82 HIS A O 1
ATOM 623 N N . SER A 1 83 ? 10.759 -7.037 -22.836 1.00 97.12 83 SER A N 1
ATOM 624 C CA . SER A 1 83 ? 11.258 -8.416 -22.751 1.00 97.12 83 SER A CA 1
ATOM 625 C C . SER A 1 83 ? 11.255 -8.892 -21.292 1.00 97.12 83 SER A C 1
ATOM 627 O O . SER A 1 83 ? 11.506 -8.099 -20.383 1.00 97.12 83 SER A O 1
ATOM 629 N N . ASP A 1 84 ? 11.021 -10.184 -21.071 1.00 95.56 84 ASP A N 1
ATOM 630 C CA . ASP A 1 84 ? 11.210 -10.831 -19.767 1.00 95.56 84 ASP A CA 1
ATOM 631 C C . ASP A 1 84 ? 12.691 -10.887 -19.355 1.00 95.56 84 ASP A C 1
ATOM 633 O O . ASP A 1 84 ? 13.000 -10.946 -18.168 1.00 95.56 84 ASP A O 1
ATOM 637 N N . ARG A 1 85 ? 13.597 -10.771 -20.333 1.00 96.25 85 ARG A N 1
ATOM 638 C CA . ARG A 1 85 ? 15.050 -10.620 -20.181 1.00 96.25 85 ARG A CA 1
ATOM 639 C C . ARG A 1 85 ? 15.521 -9.342 -20.883 1.00 96.25 85 ARG A C 1
ATOM 641 O O . ARG A 1 85 ? 15.933 -9.398 -22.046 1.00 96.25 85 ARG A O 1
ATOM 648 N N . PRO A 1 86 ? 15.329 -8.162 -20.267 1.00 96.81 86 PRO A N 1
ATOM 649 C CA . PRO A 1 86 ? 15.488 -6.884 -20.954 1.00 96.81 86 PRO A CA 1
ATOM 650 C C . PRO A 1 86 ? 16.911 -6.312 -20.914 1.00 96.81 86 PRO A C 1
ATOM 652 O O . PRO A 1 86 ? 17.157 -5.309 -21.583 1.00 96.81 86 PRO A O 1
ATOM 655 N N . HIS A 1 87 ? 17.837 -6.885 -20.139 1.00 97.19 87 HIS A N 1
ATOM 656 C CA . HIS A 1 87 ? 19.111 -6.226 -19.832 1.00 97.19 87 HIS A CA 1
ATOM 657 C C . HIS A 1 87 ? 20.222 -6.562 -20.830 1.00 97.19 87 HIS A C 1
ATOM 659 O O . HIS A 1 87 ? 21.185 -5.805 -20.944 1.00 97.19 87 HIS A O 1
ATOM 665 N N . GLY A 1 88 ? 20.108 -7.687 -21.547 1.00 95.06 88 GLY A N 1
ATOM 666 C CA . GLY A 1 88 ? 21.182 -8.171 -22.419 1.00 95.06 88 GLY A CA 1
ATOM 667 C C . GLY A 1 88 ? 22.420 -8.622 -21.635 1.00 95.06 88 GLY A C 1
ATOM 668 O O . GLY A 1 88 ? 23.498 -8.765 -22.209 1.00 95.06 88 GLY A O 1
ATOM 669 N N . GLU A 1 89 ? 22.263 -8.844 -20.328 1.00 94.88 89 GLU A N 1
ATOM 670 C CA . GLU A 1 89 ? 23.281 -9.345 -19.415 1.00 94.88 89 GLU A CA 1
ATOM 671 C C . GLU A 1 89 ? 22.688 -10.520 -18.637 1.00 94.88 89 GLU A C 1
ATOM 673 O O . GLU A 1 89 ? 21.755 -10.360 -17.849 1.00 94.88 89 GLU A O 1
ATOM 678 N N . GLU A 1 90 ? 23.277 -11.703 -18.815 1.00 93.44 90 GLU A N 1
ATOM 679 C CA . GLU A 1 90 ? 22.774 -12.958 -18.246 1.00 93.44 90 GLU A CA 1
ATOM 680 C C . GLU A 1 90 ? 22.552 -12.888 -16.729 1.00 93.44 90 GLU A C 1
ATOM 682 O O . GLU A 1 90 ? 21.574 -13.433 -16.219 1.00 93.44 90 GLU A O 1
ATOM 687 N N . ARG A 1 91 ? 23.425 -12.186 -15.994 1.00 91.94 91 ARG A N 1
ATOM 688 C CA . ARG A 1 91 ? 23.297 -12.069 -14.538 1.00 91.94 91 ARG A CA 1
ATOM 689 C C . ARG A 1 91 ? 22.043 -11.300 -14.144 1.00 91.94 91 ARG A C 1
ATOM 691 O O . ARG A 1 91 ? 21.251 -11.846 -13.379 1.00 91.94 91 ARG A O 1
ATOM 698 N N . LEU A 1 92 ? 21.820 -10.093 -14.660 1.00 94.75 92 LEU A N 1
ATOM 699 C CA . LEU A 1 92 ? 20.599 -9.329 -14.375 1.00 94.75 92 LEU A CA 1
ATOM 700 C C . LEU A 1 92 ? 19.351 -10.034 -14.913 1.00 94.75 92 LEU A C 1
ATOM 702 O O . LEU A 1 92 ? 18.347 -10.130 -14.211 1.00 94.75 92 LEU A O 1
ATOM 706 N N . ASP A 1 93 ? 19.428 -10.607 -16.111 1.00 96.50 93 ASP A N 1
ATOM 707 C CA . ASP A 1 93 ? 18.299 -11.322 -16.703 1.00 96.50 93 ASP A CA 1
ATOM 708 C C . ASP A 1 93 ? 17.906 -12.560 -15.883 1.00 96.50 93 ASP A C 1
ATOM 710 O O . ASP A 1 93 ? 16.717 -12.811 -15.699 1.00 96.50 93 ASP A O 1
ATOM 714 N N . SER A 1 94 ? 18.862 -13.279 -15.286 1.00 94.50 94 SER A N 1
ATOM 715 C CA . SER A 1 94 ? 18.563 -14.401 -14.380 1.00 94.50 94 SER A CA 1
ATOM 716 C C . SER A 1 94 ? 17.871 -13.97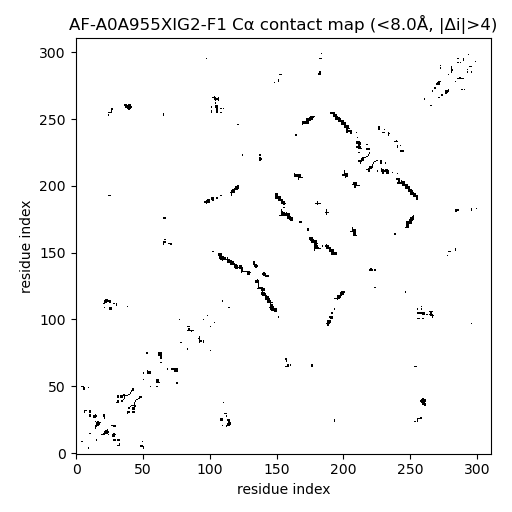8 -13.078 1.00 94.50 94 SER A C 1
ATOM 718 O O . SER A 1 94 ? 17.128 -14.766 -12.493 1.00 94.50 94 SER A O 1
ATOM 720 N N . HIS A 1 95 ? 18.040 -12.727 -12.625 1.00 96.81 95 HIS A N 1
ATOM 721 C CA . HIS A 1 95 ? 17.327 -12.242 -11.437 1.00 96.81 95 HIS A CA 1
ATOM 722 C C . HIS A 1 95 ? 15.823 -12.174 -11.676 1.00 96.81 95 HIS A C 1
ATOM 724 O O . HIS A 1 95 ? 15.059 -12.343 -10.728 1.00 96.81 95 HIS A O 1
ATOM 730 N N . THR A 1 96 ? 15.382 -11.987 -12.922 1.00 96.12 96 THR A N 1
ATOM 731 C CA . THR A 1 96 ? 13.955 -11.885 -13.257 1.00 96.12 96 THR A CA 1
ATOM 732 C C . THR A 1 96 ? 13.172 -13.163 -12.932 1.00 96.12 96 THR A C 1
ATOM 734 O O . THR A 1 96 ? 11.954 -13.096 -12.755 1.00 96.12 96 THR A O 1
ATOM 737 N N . ASP A 1 97 ? 13.848 -14.303 -12.742 1.00 93.94 97 ASP A N 1
ATOM 738 C CA . ASP A 1 97 ? 13.245 -15.560 -12.284 1.00 93.94 97 ASP A CA 1
ATOM 739 C C . ASP A 1 97 ? 12.751 -15.474 -10.828 1.00 93.94 97 ASP A C 1
ATOM 741 O O . ASP A 1 97 ? 11.818 -16.174 -10.431 1.00 93.94 97 ASP A O 1
ATOM 745 N N . ALA A 1 98 ? 13.372 -14.628 -10.002 1.00 96.19 98 ALA A N 1
ATOM 746 C CA . ALA A 1 98 ? 13.123 -14.548 -8.561 1.00 96.19 98 ALA A CA 1
ATOM 747 C C . ALA A 1 98 ? 12.771 -13.142 -8.060 1.00 96.19 98 ALA A C 1
ATOM 749 O O . ALA A 1 98 ? 12.183 -13.016 -6.991 1.00 96.19 98 ALA A O 1
ATOM 750 N N . VAL A 1 99 ? 13.093 -12.099 -8.817 1.00 97.88 99 VAL A N 1
ATOM 751 C CA . VAL A 1 99 ? 12.949 -10.692 -8.446 1.00 97.88 99 VAL A CA 1
ATOM 752 C C . VAL A 1 99 ? 12.031 -10.018 -9.459 1.00 97.88 99 VAL A C 1
ATOM 754 O O . VAL A 1 99 ? 12.240 -10.105 -10.667 1.00 97.88 99 VAL A O 1
ATOM 757 N N . ALA A 1 100 ? 10.969 -9.376 -8.980 1.00 98.25 100 ALA A N 1
ATOM 758 C CA . ALA A 1 100 ? 10.056 -8.644 -9.847 1.00 98.25 100 ALA A CA 1
ATOM 759 C C . ALA A 1 100 ? 10.715 -7.360 -10.365 1.00 98.25 100 ALA A C 1
ATOM 761 O O . ALA A 1 100 ? 11.451 -6.714 -9.626 1.00 98.25 100 ALA A O 1
ATOM 762 N N . CYS A 1 101 ? 10.407 -6.938 -11.596 1.00 98.50 101 CYS A N 1
ATOM 763 C CA . CYS A 1 101 ? 10.967 -5.706 -12.167 1.00 98.50 101 CYS A CA 1
ATOM 764 C C . CYS A 1 101 ? 10.800 -4.484 -11.235 1.00 98.50 101 CYS A C 1
ATOM 766 O O . CYS A 1 101 ? 11.786 -3.777 -11.029 1.00 98.50 101 CYS A O 1
ATOM 768 N N . PRO A 1 102 ? 9.629 -4.261 -10.590 1.00 98.19 102 PRO A N 1
ATOM 769 C CA . PRO A 1 102 ? 9.449 -3.152 -9.653 1.00 98.19 102 PRO A CA 1
ATOM 770 C C . PRO A 1 102 ? 10.422 -3.162 -8.468 1.00 98.19 102 PRO A C 1
ATOM 772 O O . PRO A 1 102 ? 10.737 -2.104 -7.946 1.00 98.19 102 PRO A O 1
ATOM 775 N N . THR A 1 103 ? 10.934 -4.322 -8.051 1.00 98.62 103 THR A N 1
ATOM 776 C CA . THR A 1 103 ? 11.885 -4.416 -6.931 1.00 98.62 103 THR A CA 1
ATOM 777 C C . THR A 1 103 ? 13.171 -3.654 -7.222 1.00 98.62 103 THR A C 1
ATOM 779 O O . THR A 1 103 ? 13.629 -2.901 -6.371 1.00 98.62 103 THR A O 1
ATOM 782 N N . CYS A 1 104 ? 13.733 -3.803 -8.425 1.00 98.50 104 CYS A N 1
ATOM 783 C CA . CYS A 1 104 ? 14.930 -3.058 -8.818 1.00 98.50 104 CYS A CA 1
ATOM 784 C C . CYS A 1 104 ? 14.587 -1.662 -9.348 1.00 98.50 104 CYS A C 1
ATOM 786 O O . CYS A 1 104 ? 15.371 -0.731 -9.191 1.00 98.50 104 CYS A O 1
ATOM 788 N N . HIS A 1 105 ? 13.423 -1.518 -9.984 1.00 98.75 105 HIS A N 1
ATOM 789 C CA . HIS A 1 105 ? 13.025 -0.301 -10.689 1.00 98.75 105 HIS A CA 1
ATOM 790 C C . HIS A 1 105 ? 12.135 0.650 -9.877 1.00 98.75 105 HIS A C 1
ATOM 792 O O . HIS A 1 105 ? 11.676 1.638 -10.431 1.00 98.75 105 HIS A O 1
ATOM 798 N N . ILE A 1 106 ? 11.890 0.400 -8.590 1.00 98.56 106 ILE A N 1
ATOM 799 C CA . ILE A 1 106 ? 11.256 1.347 -7.657 1.00 98.56 106 ILE A CA 1
ATOM 800 C C . ILE A 1 106 ? 12.120 1.391 -6.385 1.00 98.56 106 ILE A C 1
ATOM 802 O O . ILE A 1 106 ? 11.781 0.773 -5.374 1.00 98.56 106 ILE A O 1
ATOM 806 N N . PRO A 1 107 ? 13.278 2.077 -6.422 1.00 98.19 107 PRO A N 1
ATOM 807 C CA . PRO A 1 107 ? 14.219 2.099 -5.298 1.00 98.19 107 PRO A CA 1
ATOM 808 C C . PRO A 1 107 ? 13.659 2.827 -4.065 1.00 98.19 107 PRO A C 1
ATOM 810 O O . PRO A 1 107 ? 14.041 2.518 -2.934 1.00 98.19 107 PRO A O 1
ATOM 813 N N . TYR A 1 108 ? 12.751 3.783 -4.279 1.00 98.19 108 TYR A N 1
ATOM 814 C CA . TYR A 1 108 ? 12.126 4.594 -3.241 1.00 98.19 108 TYR A CA 1
ATOM 815 C C . TYR A 1 108 ? 10.645 4.822 -3.548 1.00 98.19 108 TYR A C 1
ATOM 817 O O . TYR A 1 108 ? 10.253 4.998 -4.697 1.00 98.19 108 TYR A O 1
ATOM 825 N N . MET A 1 109 ? 9.837 4.866 -2.493 1.00 97.06 109 MET A N 1
ATOM 826 C CA . MET A 1 109 ? 8.461 5.363 -2.509 1.00 97.06 109 MET A CA 1
ATOM 827 C C . MET A 1 109 ? 8.384 6.749 -1.862 1.00 97.06 109 MET A C 1
ATOM 829 O O . MET A 1 109 ? 9.314 7.185 -1.176 1.00 97.06 109 MET A O 1
ATOM 833 N N . ALA A 1 110 ? 7.244 7.421 -2.029 1.00 96.62 110 ALA A N 1
ATOM 834 C CA . ALA A 1 110 ? 6.970 8.746 -1.483 1.00 96.62 110 ALA A CA 1
ATOM 835 C C . ALA A 1 110 ? 8.060 9.751 -1.892 1.00 96.62 110 ALA A C 1
ATOM 837 O O . ALA A 1 110 ? 8.546 10.525 -1.068 1.00 96.62 110 ALA A O 1
ATOM 838 N N . VAL A 1 111 ? 8.498 9.678 -3.157 1.00 95.69 111 VAL A N 1
ATOM 839 C CA . VAL A 1 111 ? 9.709 10.352 -3.665 1.00 95.69 111 VAL A CA 1
ATOM 840 C C . VAL A 1 111 ? 9.642 11.866 -3.459 1.00 95.69 111 VAL A C 1
ATOM 842 O O . VAL A 1 111 ? 10.648 12.498 -3.144 1.00 95.69 111 VAL A O 1
ATOM 845 N N . GLN A 1 112 ? 8.453 12.451 -3.608 1.00 93.06 112 GLN A N 1
ATOM 846 C CA . GLN A 1 112 ? 8.235 13.885 -3.429 1.00 93.06 112 GLN A CA 1
ATOM 847 C C . GLN A 1 112 ? 7.184 14.199 -2.360 1.00 93.06 112 GLN A C 1
ATOM 849 O O . GLN A 1 112 ? 7.381 15.126 -1.574 1.00 93.06 112 GLN A O 1
ATOM 854 N N . THR A 1 113 ? 6.095 13.431 -2.308 1.00 94.94 113 THR A N 1
ATOM 855 C CA . THR A 1 113 ? 5.003 13.633 -1.349 1.00 94.94 113 THR A CA 1
ATOM 856 C C . THR A 1 113 ? 5.095 12.590 -0.230 1.00 94.94 113 THR A C 1
ATOM 858 O O . THR A 1 113 ? 5.071 11.396 -0.534 1.00 94.94 113 THR A O 1
ATOM 861 N N . PRO A 1 114 ? 5.205 12.990 1.056 1.00 95.31 114 PRO A N 1
ATOM 862 C CA . PRO A 1 114 ? 5.287 12.048 2.168 1.00 95.31 114 PRO A CA 1
ATOM 863 C C . PRO A 1 114 ? 4.062 11.135 2.264 1.00 95.31 114 PRO A C 1
ATOM 865 O O . PRO A 1 114 ? 2.925 11.581 2.126 1.00 95.31 114 PRO A O 1
ATOM 868 N N . THR A 1 115 ? 4.286 9.869 2.611 1.00 96.81 115 THR A N 1
ATOM 869 C CA . THR A 1 115 ? 3.218 8.888 2.830 1.00 96.81 115 THR A CA 1
ATOM 870 C C . THR A 1 115 ? 3.111 8.501 4.299 1.00 96.81 115 THR A C 1
ATOM 872 O O . THR A 1 115 ? 4.106 8.490 5.028 1.00 96.81 115 THR A O 1
ATOM 875 N N . LYS A 1 116 ? 1.904 8.144 4.753 1.00 97.38 116 LYS A N 1
ATOM 876 C CA . LYS A 1 116 ? 1.693 7.669 6.125 1.00 97.38 116 LYS A CA 1
ATOM 877 C C . LYS A 1 116 ? 2.175 6.228 6.249 1.00 97.38 116 LYS A C 1
ATOM 879 O O . LYS A 1 116 ? 1.643 5.348 5.571 1.00 97.38 116 LYS A O 1
ATOM 884 N N . LEU A 1 117 ? 3.146 5.981 7.122 1.00 97.75 117 LEU A N 1
ATOM 885 C CA . LEU A 1 117 ? 3.669 4.647 7.430 1.00 97.75 117 LEU A CA 1
ATOM 886 C C . LEU A 1 117 ? 3.031 4.036 8.675 1.00 97.75 117 LEU A C 1
ATOM 888 O O . LEU A 1 117 ? 2.967 2.810 8.778 1.00 97.75 117 LEU A O 1
ATOM 892 N N . SER A 1 118 ? 2.539 4.863 9.602 1.00 97.88 118 SER A N 1
ATOM 893 C CA . SER A 1 118 ? 1.754 4.352 10.718 1.00 97.88 118 SER A CA 1
ATOM 894 C C . SER A 1 118 ? 0.588 5.230 11.145 1.00 97.88 118 SER A C 1
ATOM 896 O O . SER A 1 118 ? 0.585 6.447 10.938 1.00 97.88 118 SER A O 1
ATOM 898 N N . TRP A 1 119 ? -0.404 4.574 11.747 1.00 98.25 119 TRP A N 1
ATOM 899 C CA . TRP A 1 119 ? -1.580 5.196 12.340 1.00 98.25 119 TRP A CA 1
ATOM 900 C C . TRP A 1 119 ? -1.975 4.478 13.636 1.00 98.25 119 TRP A C 1
ATOM 902 O O . TRP A 1 119 ? -2.472 3.351 13.609 1.00 98.25 119 TRP A O 1
ATOM 912 N N . ASP A 1 120 ? -1.798 5.152 14.768 1.00 98.56 120 ASP A N 1
ATOM 913 C CA . ASP A 1 120 ? -2.240 4.688 16.081 1.00 98.56 120 ASP A CA 1
ATOM 914 C C . ASP A 1 120 ? -3.544 5.388 16.496 1.00 98.56 120 ASP A C 1
ATOM 916 O O . ASP A 1 120 ? -3.538 6.570 16.837 1.00 98.56 120 ASP A O 1
ATOM 920 N N . TRP A 1 121 ? -4.668 4.666 16.456 1.00 98.50 121 TRP A N 1
ATOM 921 C CA . TRP A 1 121 ? -5.962 5.186 16.913 1.00 98.50 121 TRP A CA 1
ATOM 922 C C . TRP A 1 121 ? -6.104 5.221 18.436 1.00 98.50 121 TRP A C 1
ATOM 924 O O . TRP A 1 121 ? -6.999 5.905 18.928 1.00 98.50 121 TRP A O 1
ATOM 934 N N . SER A 1 122 ? -5.247 4.521 19.189 1.00 98.25 122 SER A N 1
ATOM 935 C CA . SER A 1 122 ? -5.370 4.436 20.652 1.00 98.25 122 SER A CA 1
ATOM 936 C C . SER A 1 122 ? -5.128 5.771 21.356 1.00 98.25 122 SER A C 1
ATOM 938 O O . SER A 1 122 ? -5.563 5.967 22.488 1.00 98.25 122 SER A O 1
ATOM 940 N N . THR A 1 123 ? -4.473 6.714 20.676 1.00 98.25 123 THR A N 1
ATOM 941 C CA . THR A 1 123 ? -4.211 8.063 21.185 1.00 98.25 123 THR A CA 1
ATOM 942 C C . THR A 1 123 ? -5.306 9.067 20.826 1.00 98.25 123 THR A C 1
ATOM 944 O O . THR A 1 123 ? -5.255 10.206 21.283 1.00 98.25 123 THR A O 1
ATOM 947 N N . ALA A 1 124 ? -6.292 8.683 20.009 1.00 98.06 124 ALA A N 1
ATOM 948 C CA . ALA A 1 124 ? -7.346 9.588 19.569 1.00 98.06 124 ALA A CA 1
ATOM 949 C C . ALA A 1 124 ? -8.203 10.095 20.746 1.00 98.06 124 ALA A C 1
ATOM 951 O O . ALA A 1 124 ? -8.375 9.417 21.759 1.00 98.06 124 ALA A O 1
ATOM 952 N N . GLY A 1 125 ? -8.754 11.301 20.599 1.00 97.25 125 GLY A N 1
ATOM 953 C CA . GLY A 1 125 ? -9.609 11.956 21.593 1.00 97.25 125 GLY A CA 1
ATOM 954 C C . GLY A 1 125 ? -8.870 12.845 22.598 1.00 97.25 125 GLY A C 1
ATOM 955 O O . GLY A 1 125 ? -9.522 13.613 23.297 1.00 97.25 125 GLY A O 1
ATOM 956 N N . GLN A 1 126 ? -7.535 12.819 22.644 1.00 95.81 126 GLN A N 1
ATOM 957 C CA . GLN A 1 126 ? -6.747 13.646 23.564 1.00 95.81 126 GLN A CA 1
ATOM 958 C C . GLN A 1 126 ? -6.651 15.111 23.100 1.00 95.81 126 GLN A C 1
ATOM 960 O O . GLN A 1 126 ? -6.416 15.394 21.920 1.00 95.81 126 GLN A O 1
ATOM 965 N N . ASP A 1 127 ? -6.768 16.049 24.040 1.00 95.12 127 ASP A N 1
ATOM 966 C CA . ASP A 1 127 ? -6.667 17.496 23.806 1.00 95.12 127 ASP A CA 1
ATOM 967 C C . ASP A 1 127 ? -5.214 17.995 23.889 1.00 95.12 127 ASP A C 1
ATOM 969 O O . ASP A 1 127 ? -4.845 18.763 24.774 1.00 95.12 127 ASP A O 1
ATOM 973 N N . ILE A 1 128 ? -4.376 17.535 22.955 1.00 94.06 128 ILE A N 1
ATOM 974 C CA . ILE A 1 128 ? -2.940 17.879 22.880 1.00 94.06 128 ILE A CA 1
ATOM 975 C C . ILE A 1 128 ? -2.575 18.784 21.689 1.00 94.06 128 ILE A C 1
ATOM 977 O O . ILE A 1 128 ? -1.412 19.137 21.515 1.00 94.06 128 ILE A O 1
ATOM 981 N N . GLY A 1 129 ? -3.575 19.199 20.905 1.00 93.62 129 GLY A N 1
ATOM 982 C CA . GLY A 1 129 ? -3.416 20.044 19.717 1.00 93.62 129 GLY A CA 1
ATOM 983 C C . GLY A 1 129 ? -3.209 19.242 18.430 1.00 93.62 129 GLY A C 1
ATOM 984 O O . GLY A 1 129 ? -2.509 18.237 18.418 1.00 93.62 129 GLY A O 1
ATOM 985 N N . ASP A 1 130 ? -3.839 19.693 17.344 1.00 95.88 130 ASP A N 1
ATOM 986 C CA . ASP A 1 130 ? -3.786 19.029 16.038 1.00 95.88 130 ASP A CA 1
ATOM 987 C C . ASP A 1 130 ? -2.519 19.417 15.251 1.00 95.88 130 ASP A C 1
ATOM 989 O O . ASP A 1 130 ? -2.231 20.595 15.037 1.00 95.88 130 ASP A O 1
ATOM 993 N N . ASP A 1 131 ? -1.825 18.406 14.734 1.00 94.50 131 ASP A N 1
ATOM 994 C CA . ASP A 1 131 ? -0.767 18.479 13.729 1.00 94.50 131 ASP A CA 1
ATOM 995 C C . ASP A 1 131 ? -1.068 17.461 12.619 1.00 94.50 131 ASP A C 1
ATOM 997 O O . ASP A 1 131 ? -1.032 16.244 12.822 1.00 94.50 131 ASP A O 1
ATOM 1001 N N . LEU A 1 132 ? -1.320 17.967 11.410 1.00 88.06 132 LEU A N 1
ATOM 1002 C CA . LEU A 1 132 ? -1.723 17.177 10.244 1.00 88.06 132 LEU A CA 1
ATOM 1003 C C . LEU A 1 132 ? -0.838 15.949 9.963 1.00 88.06 132 LEU A C 1
ATOM 1005 O O . LEU A 1 132 ? -1.357 14.968 9.425 1.00 88.06 132 LEU A O 1
ATOM 1009 N N . HIS A 1 133 ? 0.449 15.975 10.326 1.00 89.62 133 HIS A N 1
ATOM 1010 C CA . HIS A 1 133 ? 1.389 14.885 10.045 1.00 89.62 133 HIS A CA 1
ATOM 1011 C C . HIS A 1 133 ? 1.833 14.085 11.273 1.00 89.62 133 HIS A C 1
ATOM 1013 O O . HIS A 1 133 ? 2.505 13.069 11.102 1.00 89.62 133 HIS A O 1
ATOM 1019 N N . HIS A 1 134 ? 1.423 14.472 12.482 1.00 94.94 134 HIS A N 1
ATOM 1020 C CA . HIS A 1 134 ? 1.824 13.777 13.711 1.00 94.94 134 HIS A CA 1
ATOM 1021 C C . HIS A 1 134 ? 0.642 13.340 14.569 1.00 94.94 134 HIS A C 1
ATOM 1023 O O . HIS A 1 134 ? 0.668 12.236 15.105 1.00 94.94 134 HIS A O 1
ATOM 1029 N N . TYR A 1 135 ? -0.404 14.155 14.697 1.00 97.44 135 TYR A N 1
ATOM 1030 C CA . TYR A 1 135 ? -1.541 13.838 15.551 1.00 97.44 135 TYR A CA 1
ATOM 1031 C C . TYR A 1 135 ? -2.790 14.621 15.157 1.00 97.44 135 TYR A C 1
ATOM 1033 O O . TYR A 1 135 ? -2.745 15.828 14.972 1.00 97.44 135 TYR A O 1
ATOM 1041 N N . LEU A 1 136 ? -3.943 13.962 15.106 1.00 96.88 136 LEU A N 1
ATOM 1042 C CA . LEU A 1 136 ? -5.229 14.658 15.047 1.00 96.88 136 LEU A CA 1
ATOM 1043 C C . LEU A 1 136 ? -6.145 14.098 16.121 1.00 96.88 136 LEU A C 1
ATOM 1045 O O . LEU A 1 136 ? -6.336 12.885 16.153 1.00 96.88 136 LEU A O 1
ATOM 1049 N N . LYS A 1 137 ? -6.824 14.945 16.902 1.00 97.50 137 LYS A N 1
ATOM 1050 C CA . LYS A 1 137 ? -7.769 14.501 17.944 1.00 97.50 137 LYS A CA 1
ATOM 1051 C C . LYS A 1 137 ? -8.761 13.466 17.415 1.00 97.50 137 LYS A C 1
ATOM 1053 O O . LYS A 1 137 ? -9.019 12.449 18.044 1.00 97.50 137 LYS A O 1
ATOM 1058 N N . LYS A 1 138 ? -9.260 13.674 16.196 1.00 96.69 138 LYS A N 1
ATOM 1059 C CA . LYS A 1 138 ? -10.227 12.787 15.521 1.00 96.69 138 LYS A CA 1
ATOM 1060 C C . LYS A 1 138 ? -9.670 11.454 15.015 1.00 96.69 138 LYS A C 1
ATOM 1062 O O . LYS A 1 138 ? -10.440 10.645 14.506 1.00 96.69 138 LYS A O 1
ATOM 1067 N N . LYS A 1 139 ? -8.356 11.244 15.039 1.00 96.44 139 LYS A N 1
ATOM 1068 C CA . LYS A 1 139 ? -7.716 10.100 14.377 1.00 96.44 139 LYS A CA 1
ATOM 1069 C C . LYS A 1 139 ? -6.583 9.468 15.193 1.00 96.44 139 LYS A C 1
ATOM 1071 O O . LYS A 1 139 ? -6.292 8.309 14.951 1.00 96.44 139 LYS A O 1
ATOM 1076 N N . GLY A 1 140 ? -5.978 10.160 16.149 1.00 97.75 140 GLY A N 1
ATOM 1077 C CA . GLY A 1 140 ? -4.805 9.688 16.879 1.00 97.75 140 GLY A CA 1
ATOM 1078 C C . GLY A 1 140 ? -3.498 10.061 16.181 1.00 97.75 140 GLY A C 1
ATOM 1079 O O . GLY A 1 140 ? -3.438 11.048 15.443 1.00 97.75 140 GLY A O 1
ATOM 1080 N N . THR A 1 141 ? -2.451 9.283 16.437 1.00 98.31 141 THR A N 1
ATOM 1081 C CA . THR A 1 141 ? -1.061 9.599 16.078 1.00 98.31 141 THR A CA 1
ATOM 1082 C C . THR A 1 141 ? -0.680 9.008 14.724 1.00 98.31 141 THR A C 1
ATOM 1084 O O . THR A 1 141 ? -1.088 7.897 14.375 1.00 98.31 141 THR A O 1
ATOM 1087 N N . PHE A 1 142 ? 0.148 9.724 13.966 1.00 97.19 142 PHE A N 1
ATOM 1088 C CA . PHE A 1 142 ? 0.687 9.285 12.685 1.00 97.19 142 PHE A CA 1
ATOM 1089 C C . PHE A 1 142 ? 2.208 9.351 12.650 1.00 97.19 142 PHE A C 1
ATOM 1091 O O . PHE A 1 142 ? 2.830 10.166 13.325 1.00 97.19 142 PHE A O 1
ATOM 1098 N N . HIS A 1 143 ? 2.785 8.546 11.765 1.00 97.25 143 HIS A N 1
ATOM 1099 C CA . HIS A 1 143 ? 4.146 8.737 11.287 1.00 97.25 143 HIS A CA 1
ATOM 1100 C C . HIS A 1 143 ? 4.132 8.828 9.763 1.00 97.25 143 HIS A C 1
ATOM 1102 O O . HIS A 1 143 ? 3.696 7.892 9.083 1.00 97.25 143 HIS A O 1
ATOM 1108 N N . TYR A 1 144 ? 4.613 9.950 9.234 1.00 96.81 144 TYR A N 1
ATOM 1109 C CA . TYR A 1 144 ? 4.800 10.177 7.805 1.00 96.81 144 TYR A CA 1
ATOM 1110 C C . TYR A 1 144 ? 6.280 10.140 7.450 1.00 96.81 144 TYR A C 1
ATOM 1112 O O . TYR A 1 144 ? 7.127 10.529 8.249 1.00 96.81 144 TYR A O 1
ATOM 1120 N N . ALA A 1 145 ? 6.587 9.708 6.233 1.00 96.62 145 ALA A N 1
ATOM 1121 C CA . ALA A 1 145 ? 7.943 9.759 5.713 1.00 96.62 145 ALA A CA 1
ATOM 1122 C C . ALA A 1 145 ? 7.945 9.935 4.191 1.00 96.62 145 ALA A C 1
ATOM 1124 O O . ALA A 1 145 ? 7.000 9.539 3.506 1.00 96.62 145 ALA A O 1
ATOM 1125 N N . ALA A 1 146 ? 9.015 10.536 3.679 1.00 96.56 146 ALA A N 1
ATOM 1126 C CA . ALA A 1 146 ? 9.268 10.732 2.256 1.00 96.56 146 ALA A CA 1
ATOM 1127 C C . ALA A 1 146 ? 10.584 10.059 1.860 1.00 96.56 146 ALA A C 1
ATOM 1129 O O . ALA A 1 146 ? 11.472 9.894 2.697 1.00 96.56 146 ALA A O 1
ATOM 1130 N N . ASN A 1 147 ? 10.691 9.699 0.583 1.00 97.00 147 ASN A N 1
ATOM 1131 C CA . ASN A 1 147 ? 11.858 9.068 -0.022 1.00 97.00 147 ASN A CA 1
ATOM 1132 C C . ASN A 1 147 ? 12.341 7.832 0.759 1.00 97.00 147 ASN A C 1
ATOM 1134 O O . ASN A 1 147 ? 13.495 7.735 1.181 1.00 97.00 147 ASN A O 1
ATOM 1138 N N . VAL A 1 148 ? 11.420 6.896 0.995 1.00 96.56 148 VAL A N 1
ATOM 1139 C CA . VAL A 1 148 ? 11.634 5.723 1.855 1.00 96.56 148 VAL A CA 1
ATOM 1140 C C . VAL A 1 148 ? 11.819 4.475 0.996 1.00 96.56 148 VAL A C 1
ATOM 1142 O O . VAL A 1 148 ? 11.070 4.306 0.033 1.00 96.56 148 VAL A O 1
ATOM 1145 N N . PRO A 1 149 ? 12.769 3.579 1.314 1.00 97.94 149 PRO A N 1
ATOM 1146 C CA . PRO A 1 149 ? 12.833 2.288 0.646 1.00 97.94 149 PRO A CA 1
ATOM 1147 C C . PRO A 1 149 ? 11.585 1.431 0.896 1.00 97.94 149 PRO A C 1
ATOM 1149 O O . PRO A 1 149 ? 11.046 1.444 2.006 1.00 97.94 149 PRO A O 1
ATOM 1152 N N . PRO A 1 150 ? 11.149 0.638 -0.094 1.00 98.31 150 PRO A N 1
ATOM 1153 C CA . PRO A 1 150 ? 10.130 -0.383 0.116 1.00 98.31 150 PRO A CA 1
ATOM 1154 C C . PRO A 1 150 ? 10.589 -1.483 1.082 1.00 98.31 150 PRO A C 1
ATOM 1156 O O . PRO A 1 150 ? 11.785 -1.727 1.246 1.00 98.31 150 PRO A O 1
ATOM 1159 N N . GLU A 1 151 ? 9.627 -2.200 1.665 1.00 98.56 151 GLU A N 1
ATOM 1160 C CA . GLU A 1 151 ? 9.870 -3.519 2.262 1.00 98.56 151 GLU A CA 1
ATOM 1161 C C . GLU A 1 151 ? 9.679 -4.601 1.190 1.00 98.56 151 GLU A C 1
ATOM 1163 O O . GLU A 1 151 ? 8.799 -4.480 0.336 1.00 98.56 151 GLU A O 1
ATOM 1168 N N . TYR A 1 152 ? 10.470 -5.672 1.234 1.00 98.62 152 TYR A N 1
ATOM 1169 C CA . TYR A 1 152 ? 10.458 -6.716 0.207 1.00 98.62 152 TYR A CA 1
ATOM 1170 C C . TYR A 1 152 ? 9.871 -8.019 0.742 1.00 98.62 152 TYR A C 1
ATOM 1172 O O . TYR A 1 152 ? 10.211 -8.461 1.837 1.00 98.62 152 TYR A O 1
ATOM 1180 N N . ALA A 1 153 ? 8.997 -8.652 -0.039 1.00 98.31 153 ALA A N 1
ATOM 1181 C CA . ALA A 1 153 ? 8.397 -9.935 0.314 1.00 98.31 153 ALA A CA 1
ATOM 1182 C C . ALA A 1 153 ? 8.150 -10.798 -0.926 1.00 98.31 153 ALA A C 1
ATOM 1184 O O . ALA A 1 153 ? 7.968 -10.285 -2.033 1.00 98.31 153 ALA A O 1
ATOM 1185 N N . TRP A 1 154 ? 8.106 -12.117 -0.735 1.00 98.19 154 TRP A N 1
ATOM 1186 C CA . TRP A 1 154 ? 7.647 -13.038 -1.770 1.00 98.19 154 TRP A CA 1
ATOM 1187 C C . TRP A 1 154 ? 6.173 -12.805 -2.079 1.00 98.19 154 TRP A C 1
ATOM 1189 O O . TRP A 1 154 ? 5.347 -12.740 -1.174 1.00 98.19 154 TRP A O 1
ATOM 1199 N N . TYR A 1 155 ? 5.850 -12.715 -3.365 1.00 97.06 155 TYR A N 1
ATOM 1200 C CA . TYR A 1 155 ? 4.493 -12.518 -3.844 1.00 97.06 155 TYR A CA 1
ATOM 1201 C C . TYR A 1 155 ? 4.254 -13.306 -5.132 1.00 97.06 155 TYR A C 1
ATOM 1203 O O . TYR A 1 155 ? 4.926 -13.088 -6.142 1.00 97.06 155 TYR A O 1
ATOM 1211 N N . ASN A 1 156 ? 3.284 -14.216 -5.091 1.00 94.44 156 ASN A N 1
ATOM 1212 C CA . ASN A 1 156 ? 2.815 -15.019 -6.226 1.00 94.44 156 ASN A CA 1
ATOM 1213 C C . ASN A 1 156 ? 1.541 -14.454 -6.874 1.00 94.44 156 ASN A C 1
ATOM 1215 O O . ASN A 1 156 ? 0.865 -15.138 -7.631 1.00 94.44 156 ASN A O 1
ATOM 1219 N N . GLY A 1 157 ? 1.178 -13.217 -6.528 1.00 92.38 157 GLY A N 1
ATOM 1220 C CA . GLY A 1 157 ? -0.079 -12.597 -6.927 1.00 92.38 157 GLY A CA 1
ATOM 1221 C C . GLY A 1 157 ? -1.176 -12.745 -5.873 1.00 92.38 157 GLY A C 1
ATOM 1222 O O . GLY A 1 157 ? -1.960 -11.826 -5.697 1.00 92.38 157 GLY A O 1
ATOM 1223 N N . LEU A 1 158 ? -1.259 -13.839 -5.121 1.00 93.00 158 LEU A N 1
ATOM 1224 C CA . LEU A 1 158 ? -2.320 -14.023 -4.125 1.00 93.00 158 LEU A CA 1
ATOM 1225 C C . LEU A 1 158 ? -1.987 -13.340 -2.788 1.00 93.00 158 LEU A C 1
ATOM 1227 O O . LEU A 1 158 ? -0.824 -13.111 -2.456 1.00 93.00 158 LEU A O 1
ATOM 1231 N N . SER A 1 159 ? -3.011 -13.039 -1.987 1.00 93.75 159 SER A N 1
ATOM 1232 C CA . SER A 1 159 ? -2.842 -12.536 -0.620 1.00 93.75 159 SER A CA 1
ATOM 1233 C C . SER A 1 159 ? -3.782 -13.238 0.351 1.00 93.75 159 SER A C 1
ATOM 1235 O O . SER A 1 159 ? -4.930 -13.543 0.015 1.00 93.75 159 SER A O 1
ATOM 1237 N N . LYS A 1 160 ? -3.326 -13.426 1.588 1.00 92.88 160 LYS A N 1
ATOM 1238 C CA . LYS A 1 160 ? -4.221 -13.728 2.710 1.00 92.88 160 LYS A CA 1
ATOM 1239 C C . LYS A 1 160 ? -4.994 -12.463 3.061 1.00 92.88 160 LYS A C 1
ATOM 1241 O O . LYS A 1 160 ? -4.512 -11.367 2.797 1.00 92.88 160 LYS A O 1
ATOM 1246 N N . ARG A 1 161 ? -6.203 -12.596 3.600 1.00 93.06 161 ARG A N 1
ATOM 1247 C CA . ARG A 1 161 ? -7.059 -11.459 3.959 1.00 93.06 161 ARG A CA 1
ATOM 1248 C C . ARG A 1 161 ? -7.648 -11.710 5.330 1.00 93.06 161 ARG A C 1
ATOM 1250 O O . ARG A 1 161 ? -8.160 -12.800 5.557 1.00 93.06 161 ARG A O 1
ATOM 1257 N N . HIS A 1 162 ? -7.588 -10.699 6.181 1.00 95.06 162 HIS A N 1
ATOM 1258 C CA . HIS A 1 162 ? -8.378 -10.646 7.397 1.00 95.06 162 HIS A CA 1
ATOM 1259 C C . HIS A 1 162 ? -9.753 -10.065 7.055 1.00 95.06 162 HIS A C 1
ATOM 1261 O O . HIS A 1 162 ? -9.842 -8.984 6.462 1.00 95.06 162 HIS A O 1
ATOM 1267 N N . LEU A 1 163 ? -10.813 -10.798 7.372 1.00 95.19 163 LEU A N 1
ATOM 1268 C CA . LEU A 1 163 ? -12.194 -10.427 7.092 1.00 95.19 163 LEU A CA 1
ATOM 1269 C C . LEU A 1 163 ? -12.905 -9.940 8.365 1.00 95.19 163 LEU A C 1
ATOM 1271 O O . LEU A 1 163 ? -12.491 -10.272 9.475 1.00 95.19 163 LEU A O 1
ATOM 1275 N N . PRO A 1 164 ? -13.986 -9.149 8.234 1.00 95.50 164 PRO A N 1
ATOM 1276 C CA . PRO A 1 164 ? -14.812 -8.789 9.382 1.00 95.50 164 PRO A CA 1
ATOM 1277 C C . PRO A 1 164 ? -15.303 -10.034 10.134 1.00 95.50 164 PRO A C 1
ATOM 1279 O O . PRO A 1 164 ? -15.889 -10.928 9.526 1.00 95.50 164 PRO A O 1
ATOM 1282 N N . GLY A 1 165 ? -15.081 -10.063 11.450 1.00 96.75 165 GLY A N 1
ATOM 1283 C CA . GLY A 1 165 ? -15.447 -11.184 12.321 1.00 96.75 165 GLY A CA 1
ATOM 1284 C C . GLY A 1 165 ? -14.376 -12.271 12.465 1.00 96.75 165 GLY A C 1
ATOM 1285 O O . GLY A 1 165 ? -14.556 -13.166 13.286 1.00 96.75 165 GLY A O 1
ATOM 1286 N N . ASP A 1 166 ? -13.264 -12.199 11.727 1.00 97.88 166 ASP A N 1
ATOM 1287 C CA . ASP A 1 166 ? -12.123 -13.082 11.973 1.00 97.88 166 ASP A CA 1
ATOM 1288 C C . ASP A 1 166 ? -11.505 -12.777 13.345 1.00 97.88 166 ASP A C 1
ATOM 1290 O O . ASP A 1 166 ? -11.280 -11.616 13.705 1.00 97.88 166 ASP A O 1
ATOM 1294 N N . ASN A 1 167 ? -11.177 -13.831 14.091 1.00 97.62 167 ASN A N 1
ATOM 1295 C CA . ASN A 1 167 ? -10.546 -13.685 15.398 1.00 97.62 167 ASN A CA 1
ATOM 1296 C C . ASN A 1 167 ? -9.118 -13.129 15.286 1.00 97.62 167 ASN A C 1
ATOM 1298 O O . ASN A 1 167 ? -8.386 -13.412 14.333 1.00 97.62 167 ASN A O 1
ATOM 1302 N N . ILE A 1 168 ? -8.701 -12.400 16.318 1.00 98.50 168 ILE A N 1
ATOM 1303 C CA . ILE A 1 168 ? -7.357 -11.850 16.484 1.00 98.50 168 ILE A CA 1
ATOM 1304 C C . ILE A 1 168 ? -6.732 -12.289 17.811 1.00 98.50 168 ILE A C 1
ATOM 1306 O O . ILE A 1 168 ? -7.415 -12.670 18.758 1.00 98.50 168 ILE A O 1
ATOM 1310 N N . ASP A 1 169 ? -5.408 -12.179 17.875 1.00 98.31 169 ASP A N 1
ATOM 1311 C CA . ASP A 1 169 ? -4.637 -12.179 19.117 1.00 98.31 169 ASP A CA 1
ATOM 1312 C C . ASP A 1 169 ? -4.158 -10.732 19.347 1.00 98.31 169 ASP A C 1
ATOM 1314 O O . ASP A 1 169 ? -3.333 -10.254 18.561 1.00 98.31 169 ASP A O 1
ATOM 1318 N N . PRO A 1 170 ? -4.686 -10.000 20.348 1.00 97.94 170 PRO A N 1
ATOM 1319 C CA . PRO A 1 170 ? -4.396 -8.578 20.520 1.00 97.94 170 PRO A CA 1
ATOM 1320 C C . PRO A 1 170 ? -2.945 -8.287 20.932 1.00 97.94 170 PRO A C 1
ATOM 1322 O O . PRO A 1 170 ? -2.493 -7.151 20.771 1.00 97.94 170 PRO A O 1
ATOM 1325 N N . ASP A 1 171 ? -2.202 -9.298 21.396 1.00 97.88 171 ASP A N 1
ATOM 1326 C CA . ASP A 1 171 ? -0.783 -9.183 21.748 1.00 97.88 171 ASP A CA 1
ATOM 1327 C C . ASP A 1 171 ? 0.142 -9.394 20.537 1.00 97.88 171 ASP A C 1
ATOM 1329 O O . ASP A 1 171 ? 1.357 -9.179 20.619 1.00 97.88 171 ASP A O 1
ATOM 1333 N N . LYS A 1 172 ? -0.413 -9.790 19.384 1.00 98.12 172 LYS A N 1
ATOM 1334 C CA . LYS A 1 172 ? 0.327 -10.018 18.138 1.00 98.12 172 LYS A CA 1
ATOM 1335 C C . LYS A 1 172 ? -0.133 -9.076 17.036 1.00 98.12 172 LYS A C 1
ATOM 1337 O O . LYS A 1 172 ? -1.285 -8.664 16.949 1.00 98.12 172 LYS A O 1
ATOM 1342 N N . VAL A 1 173 ? 0.790 -8.754 16.133 1.00 98.50 173 VAL A N 1
ATOM 1343 C CA . VAL A 1 173 ? 0.467 -7.970 14.936 1.00 98.50 173 VAL A CA 1
ATOM 1344 C C . VAL A 1 173 ? -0.433 -8.796 14.024 1.00 98.50 173 VAL A C 1
ATOM 1346 O O . VAL A 1 173 ? -0.017 -9.839 13.522 1.00 98.50 173 VAL A O 1
ATOM 1349 N N . THR A 1 174 ? -1.642 -8.303 13.763 1.00 98.56 174 THR A N 1
ATOM 1350 C CA . THR A 1 174 ? -2.540 -8.919 12.781 1.00 98.56 174 THR A CA 1
ATOM 1351 C C . THR A 1 174 ? -2.220 -8.406 11.376 1.00 98.56 174 THR A C 1
ATOM 1353 O O . THR A 1 174 ? -2.272 -7.202 11.103 1.00 98.56 174 THR A O 1
ATOM 1356 N N . GLU A 1 175 ? -1.888 -9.316 10.462 1.00 97.50 175 GLU A N 1
ATOM 1357 C CA . GLU A 1 175 ? -1.683 -9.000 9.048 1.00 97.50 175 GLU A CA 1
ATOM 1358 C C . GLU A 1 175 ? -3.029 -8.915 8.323 1.00 97.50 175 GLU A C 1
ATOM 1360 O O . GLU A 1 175 ? -3.715 -9.917 8.136 1.00 97.50 175 GLU A O 1
ATOM 1365 N N . LEU A 1 176 ? -3.408 -7.715 7.885 1.00 97.38 176 LEU A N 1
ATOM 1366 C CA . LEU A 1 176 ? -4.711 -7.492 7.257 1.00 97.38 176 LEU A CA 1
ATOM 1367 C C . LEU A 1 176 ? -4.779 -8.054 5.831 1.00 97.38 176 LEU A C 1
ATOM 1369 O O . LEU A 1 176 ? -5.846 -8.475 5.382 1.00 97.38 176 LEU A O 1
ATOM 1373 N N . ASN A 1 177 ? -3.658 -8.040 5.104 1.00 95.88 177 ASN A N 1
ATOM 1374 C CA . ASN A 1 177 ? -3.592 -8.496 3.715 1.00 95.88 177 ASN A CA 1
ATOM 1375 C C . ASN A 1 177 ? -2.193 -8.992 3.281 1.00 95.88 177 ASN A C 1
ATOM 1377 O O . ASN A 1 177 ? -1.591 -8.443 2.355 1.00 95.88 177 ASN A O 1
ATOM 1381 N N . SER A 1 178 ? -1.623 -9.994 3.954 1.00 95.62 178 SER A N 1
ATOM 1382 C CA . SER A 1 178 ? -0.248 -10.408 3.645 1.00 95.62 178 SER A CA 1
ATOM 1383 C C . SER A 1 178 ? -0.073 -11.051 2.262 1.00 95.62 178 SER A C 1
ATOM 1385 O O . SER A 1 178 ? -0.925 -11.840 1.834 1.00 95.62 178 SER A O 1
ATOM 1387 N N . PRO A 1 179 ? 1.034 -10.741 1.551 1.00 96.56 179 PRO A N 1
ATOM 1388 C CA . PRO A 1 179 ? 1.370 -11.394 0.290 1.00 96.56 179 PRO A CA 1
ATOM 1389 C C . PRO A 1 179 ? 1.589 -12.894 0.500 1.00 96.56 179 PRO A C 1
ATOM 1391 O O . PRO A 1 179 ? 2.252 -13.314 1.447 1.00 96.56 179 PRO A O 1
ATOM 1394 N N . ALA A 1 180 ? 1.033 -13.708 -0.395 1.00 94.88 180 ALA A N 1
ATOM 1395 C CA . ALA A 1 180 ? 1.302 -15.136 -0.443 1.00 94.88 180 ALA A CA 1
ATOM 1396 C C . ALA A 1 180 ? 2.503 -15.429 -1.348 1.00 94.88 180 ALA A C 1
ATOM 1398 O O . ALA A 1 180 ? 2.735 -14.744 -2.343 1.00 94.88 180 ALA A O 1
ATOM 1399 N N . GLY A 1 181 ? 3.236 -16.486 -1.021 1.00 95.12 181 GLY A N 1
ATOM 1400 C CA . GLY A 1 181 ? 4.427 -16.911 -1.745 1.00 95.12 181 GLY A CA 1
ATOM 1401 C C . GLY A 1 181 ? 5.583 -17.176 -0.791 1.00 95.12 181 GLY A C 1
ATOM 1402 O O . GLY A 1 181 ? 5.544 -16.831 0.388 1.00 95.12 181 GLY A O 1
ATOM 1403 N N . SER A 1 182 ? 6.616 -17.831 -1.301 1.00 95.94 182 SER A N 1
ATOM 1404 C CA . SER A 1 182 ? 7.840 -18.117 -0.557 1.00 95.94 182 SER A CA 1
ATOM 1405 C C . SER A 1 182 ? 8.983 -18.411 -1.523 1.00 95.94 182 SER A C 1
ATOM 1407 O O . SER A 1 182 ? 8.771 -18.568 -2.727 1.00 95.94 182 SER A O 1
ATOM 1409 N N . LEU A 1 183 ? 10.192 -18.588 -0.985 1.00 95.19 183 LEU A N 1
ATOM 1410 C CA . LEU A 1 183 ? 11.340 -19.082 -1.745 1.00 95.19 183 LEU A CA 1
ATOM 1411 C C . LEU A 1 183 ? 11.039 -20.413 -2.470 1.00 95.19 183 LEU A C 1
ATOM 1413 O O . LEU A 1 183 ? 11.537 -20.655 -3.576 1.00 95.19 183 LEU A O 1
ATOM 1417 N N . ALA A 1 184 ? 10.202 -21.272 -1.879 1.00 93.69 184 ALA A N 1
ATOM 1418 C CA . ALA A 1 184 ? 9.851 -22.594 -2.402 1.00 93.69 184 ALA A CA 1
ATOM 1419 C C . ALA A 1 184 ? 8.714 -22.578 -3.443 1.00 93.69 184 ALA A C 1
ATOM 1421 O O . ALA A 1 184 ? 8.668 -23.457 -4.300 1.00 93.69 184 ALA A O 1
ATOM 1422 N N . ASP A 1 185 ? 7.857 -21.557 -3.457 1.00 94.94 185 ASP A N 1
ATOM 1423 C CA . ASP A 1 185 ? 6.776 -21.413 -4.444 1.00 94.94 185 ASP A CA 1
ATOM 1424 C C . ASP A 1 185 ? 7.346 -20.949 -5.788 1.00 94.94 185 ASP A C 1
ATOM 1426 O O . ASP A 1 185 ? 7.843 -19.836 -5.801 1.00 94.94 185 ASP A O 1
ATOM 1430 N N . PRO A 1 186 ? 7.349 -21.728 -6.897 1.00 92.88 186 PRO A N 1
ATOM 1431 C CA . PRO A 1 186 ? 7.950 -21.369 -8.200 1.00 92.88 186 PRO A CA 1
ATOM 1432 C C . PRO A 1 186 ? 7.357 -20.128 -8.874 1.00 92.88 186 PRO A C 1
ATOM 1434 O O . PRO A 1 186 ? 8.039 -19.497 -9.674 1.00 92.88 186 PRO A O 1
ATOM 1437 N N . THR A 1 187 ? 6.126 -19.764 -8.541 1.00 93.44 187 THR A N 1
ATOM 1438 C CA . THR A 1 187 ? 5.420 -18.638 -9.166 1.00 93.44 187 THR A CA 1
ATOM 1439 C C . THR A 1 187 ? 5.681 -17.314 -8.449 1.00 93.44 187 THR A C 1
ATOM 1441 O O . THR A 1 187 ? 5.508 -16.243 -9.028 1.00 93.44 187 THR A O 1
ATOM 1444 N N . ALA A 1 188 ? 6.158 -17.373 -7.202 1.00 96.62 188 ALA A N 1
ATOM 1445 C CA . ALA A 1 188 ? 6.476 -16.187 -6.425 1.00 96.62 188 ALA A CA 1
ATOM 1446 C C . ALA A 1 188 ? 7.725 -15.469 -6.957 1.00 96.62 188 ALA A C 1
ATOM 1448 O O . ALA A 1 188 ? 8.711 -16.098 -7.354 1.00 96.62 188 ALA A O 1
ATOM 1449 N N . LYS A 1 189 ? 7.698 -14.137 -6.895 1.00 97.62 189 LYS A N 1
ATOM 1450 C CA . LYS A 1 189 ? 8.871 -13.263 -7.033 1.00 97.62 189 LYS A CA 1
ATOM 1451 C C . LYS A 1 189 ? 8.965 -12.346 -5.816 1.00 97.62 189 LYS A C 1
ATOM 1453 O O . LYS A 1 189 ? 7.961 -12.113 -5.148 1.00 97.62 189 LYS A O 1
ATOM 1458 N N . ILE A 1 190 ? 10.144 -11.816 -5.526 1.00 98.56 190 ILE A N 1
ATOM 1459 C CA . ILE A 1 190 ? 10.337 -10.775 -4.515 1.00 98.56 190 ILE A CA 1
ATOM 1460 C C . ILE A 1 190 ? 9.786 -9.469 -5.090 1.00 98.56 190 ILE A C 1
ATOM 1462 O O . ILE A 1 190 ? 10.242 -9.039 -6.152 1.00 98.56 190 ILE A O 1
ATOM 1466 N N . TRP A 1 191 ? 8.806 -8.876 -4.409 1.00 98.50 191 TRP A N 1
ATOM 1467 C CA . TRP A 1 191 ? 8.119 -7.634 -4.781 1.00 98.50 191 TRP A CA 1
ATOM 1468 C C . TRP A 1 191 ? 8.363 -6.527 -3.746 1.00 98.50 191 TRP A C 1
ATOM 1470 O O . TRP A 1 191 ? 8.506 -6.842 -2.561 1.00 98.50 191 TRP A O 1
ATOM 1480 N N . PRO A 1 192 ? 8.356 -5.245 -4.162 1.00 98.56 192 PRO A N 1
ATOM 1481 C CA . PRO A 1 192 ? 8.422 -4.112 -3.253 1.00 98.56 192 PRO A CA 1
ATOM 1482 C C . PRO A 1 192 ? 7.025 -3.749 -2.732 1.00 98.56 192 PRO A C 1
ATOM 1484 O O . PRO A 1 192 ? 6.047 -3.677 -3.485 1.00 98.56 192 PRO A O 1
ATOM 1487 N N . PHE A 1 193 ? 6.938 -3.468 -1.438 1.00 98.50 193 PHE A N 1
ATOM 1488 C CA . PHE A 1 193 ? 5.709 -3.094 -0.756 1.00 98.50 193 PHE A CA 1
ATOM 1489 C C . PHE A 1 193 ? 5.900 -1.824 0.063 1.00 98.50 193 PHE A C 1
ATOM 1491 O O . PHE A 1 193 ? 6.858 -1.686 0.827 1.00 98.50 193 PHE A O 1
ATOM 1498 N N . LYS A 1 194 ? 4.903 -0.940 0.007 1.00 98.25 194 LYS A N 1
ATOM 1499 C CA . LYS A 1 194 ? 4.620 -0.084 1.152 1.00 98.25 194 LYS A CA 1
ATOM 1500 C C . LYS A 1 194 ? 3.965 -0.944 2.223 1.00 98.25 194 LYS A C 1
ATOM 1502 O O . LYS A 1 194 ? 2.971 -1.621 1.963 1.00 98.25 194 LYS A O 1
ATOM 1507 N N . VAL A 1 195 ? 4.456 -0.832 3.448 1.00 98.25 195 VAL A N 1
ATOM 1508 C CA . VAL A 1 195 ? 3.829 -1.443 4.615 1.00 98.25 195 VAL A CA 1
ATOM 1509 C C . VAL A 1 195 ? 3.338 -0.354 5.559 1.00 98.25 195 VAL A C 1
ATOM 1511 O O . VAL A 1 195 ? 4.127 0.424 6.092 1.00 98.25 195 VAL A O 1
ATOM 1514 N N . HIS A 1 196 ? 2.030 -0.324 5.803 1.00 98.38 196 HIS A N 1
ATOM 1515 C CA . HIS A 1 196 ? 1.431 0.516 6.838 1.00 98.38 196 HIS A CA 1
ATOM 1516 C C . HIS A 1 196 ? 1.229 -0.306 8.103 1.00 98.38 196 HIS A C 1
ATOM 1518 O O . HIS A 1 196 ? 0.652 -1.395 8.061 1.00 98.38 196 HIS A O 1
ATOM 1524 N N . ARG A 1 197 ? 1.655 0.242 9.234 1.00 98.56 197 ARG A N 1
ATOM 1525 C CA . ARG A 1 197 ? 1.424 -0.334 10.560 1.00 98.56 197 ARG A CA 1
ATOM 1526 C C . ARG A 1 197 ? 0.372 0.479 11.299 1.00 98.56 197 ARG A C 1
ATOM 1528 O O . ARG A 1 197 ? 0.228 1.673 11.063 1.00 98.56 197 ARG A O 1
ATOM 1535 N N . GLY A 1 198 ? -0.364 -0.125 12.212 1.00 98.12 198 GLY A N 1
ATOM 1536 C CA . GLY A 1 198 ? -1.318 0.640 12.999 1.00 98.12 198 GLY A CA 1
ATOM 1537 C C . GLY A 1 198 ? -1.695 -0.010 14.306 1.00 98.12 198 GLY A C 1
ATOM 1538 O O . GLY A 1 198 ? -1.233 -1.101 14.624 1.00 98.12 198 GLY A O 1
ATOM 1539 N N . LYS A 1 199 ? -2.544 0.691 15.048 1.00 98.50 199 LYS A N 1
ATOM 1540 C CA . LYS A 1 199 ? -3.344 0.138 16.136 1.00 98.50 199 LYS A CA 1
ATOM 1541 C C . LYS A 1 199 ? -4.779 0.559 15.913 1.00 98.50 199 LYS A C 1
ATOM 1543 O O . LYS A 1 199 ? -5.046 1.745 15.717 1.00 98.50 199 LYS A O 1
ATOM 1548 N N . GLN A 1 200 ? -5.683 -0.407 15.917 1.00 98.12 200 GLN A N 1
ATOM 1549 C CA . GLN A 1 200 ? -7.096 -0.172 15.651 1.00 98.12 200 GLN A CA 1
ATOM 1550 C C . GLN A 1 200 ? -7.963 -0.897 16.672 1.00 98.12 200 GLN A C 1
ATOM 1552 O O . GLN A 1 200 ? -7.516 -1.820 17.354 1.00 98.12 200 GLN A O 1
ATOM 1557 N N . VAL A 1 201 ? -9.192 -0.417 16.791 1.00 98.44 201 VAL A N 1
ATOM 1558 C CA . VAL A 1 201 ? -10.138 -0.848 17.810 1.00 98.44 201 VAL A CA 1
ATOM 1559 C C . VAL A 1 201 ? -10.620 -2.283 17.582 1.00 98.44 201 VAL A C 1
ATOM 1561 O O . VAL A 1 201 ? -10.966 -2.659 16.460 1.00 98.44 201 VAL A O 1
ATOM 1564 N N . TYR A 1 202 ? -10.649 -3.073 18.652 1.00 98.75 202 TYR A N 1
ATOM 1565 C CA . TYR A 1 202 ? -11.163 -4.442 18.678 1.00 98.75 202 TYR A CA 1
ATOM 1566 C C . TYR A 1 202 ? -12.067 -4.658 19.895 1.00 98.75 202 TYR A C 1
ATOM 1568 O O . TYR A 1 202 ? -11.989 -3.904 20.865 1.00 98.75 202 TYR A O 1
ATOM 1576 N N . ASP A 1 203 ? -12.917 -5.678 19.835 1.00 98.75 203 ASP A N 1
ATOM 1577 C CA . ASP A 1 203 ? -13.774 -6.101 20.945 1.00 98.75 203 ASP A CA 1
ATOM 1578 C C . ASP A 1 203 ? -13.017 -7.034 21.904 1.00 98.75 203 ASP A C 1
ATOM 1580 O O . ASP A 1 203 ? -12.505 -8.068 21.475 1.00 98.75 203 ASP A O 1
ATOM 1584 N N . VAL A 1 204 ? -12.968 -6.701 23.197 1.00 98.62 204 VAL A N 1
ATOM 1585 C CA . VAL A 1 204 ? -12.173 -7.450 24.194 1.00 98.62 204 VAL A CA 1
ATOM 1586 C C . VAL A 1 204 ? -12.701 -8.864 24.430 1.00 98.62 204 VAL A C 1
ATOM 1588 O O . VAL A 1 204 ? -11.916 -9.774 24.685 1.00 98.62 204 VAL A O 1
ATOM 1591 N N . GLN A 1 205 ? -14.013 -9.064 24.329 1.00 98.38 205 GLN A N 1
ATOM 1592 C CA . GLN A 1 205 ? -14.645 -10.351 24.617 1.00 98.38 205 GLN A CA 1
ATOM 1593 C C . GLN A 1 205 ? -14.755 -11.208 23.358 1.00 98.38 205 GLN A C 1
ATOM 1595 O O . GLN A 1 205 ? -14.494 -12.409 23.391 1.00 98.38 205 GLN A O 1
ATOM 1600 N N . ASN A 1 206 ? -15.124 -10.587 22.236 1.00 98.25 206 ASN A N 1
ATOM 1601 C CA . ASN A 1 206 ? -15.325 -11.305 20.982 1.00 98.25 206 ASN A CA 1
ATOM 1602 C C . ASN A 1 206 ? -14.032 -11.494 20.169 1.00 98.25 206 ASN A C 1
ATOM 1604 O O . ASN A 1 206 ? -14.011 -12.308 19.251 1.00 98.25 206 ASN A O 1
ATOM 1608 N N . LEU A 1 207 ? -12.960 -10.770 20.510 1.00 98.38 207 LEU A N 1
ATOM 1609 C CA . LEU A 1 207 ? -11.628 -10.882 19.908 1.00 98.38 207 LEU A CA 1
ATOM 1610 C C . LEU A 1 207 ? -11.607 -10.714 18.383 1.00 98.38 207 LEU A C 1
ATOM 1612 O O . LEU A 1 207 ? -10.880 -11.422 17.696 1.00 98.38 207 LEU A O 1
ATOM 1616 N N . TYR A 1 208 ? -12.339 -9.740 17.846 1.00 98.50 208 TYR A N 1
ATOM 1617 C CA . TYR A 1 208 ? -12.212 -9.297 16.452 1.00 98.50 208 TYR A CA 1
ATOM 1618 C C . TYR A 1 208 ? -12.174 -7.774 16.352 1.00 98.50 208 TYR A C 1
ATOM 1620 O O . TYR A 1 208 ? -12.624 -7.053 17.250 1.00 98.50 208 TYR A O 1
ATOM 1628 N N . PHE A 1 209 ? -11.645 -7.260 15.240 1.00 98.62 209 PHE A N 1
ATOM 1629 C CA . PHE A 1 209 ? -11.656 -5.824 14.973 1.00 98.62 209 PHE A CA 1
ATOM 1630 C C . PHE A 1 209 ? -13.073 -5.286 14.758 1.00 98.62 209 PHE A C 1
ATOM 1632 O O . PHE A 1 209 ? -13.905 -5.913 14.104 1.00 98.62 209 PHE A O 1
ATOM 1639 N N . LEU A 1 210 ? -13.319 -4.076 15.261 1.00 98.38 210 LEU A N 1
ATOM 1640 C CA . LEU A 1 210 ? -14.583 -3.363 15.102 1.00 98.38 210 LEU A CA 1
ATOM 1641 C C . LEU A 1 210 ? -14.456 -2.300 14.004 1.00 98.38 210 LEU A C 1
ATOM 1643 O O . LEU A 1 210 ? -13.406 -1.677 13.837 1.00 98.38 210 LEU A O 1
ATOM 1647 N N . ALA A 1 211 ? -15.542 -2.060 13.269 1.00 97.75 211 ALA A N 1
ATOM 1648 C CA . ALA A 1 211 ? -15.629 -0.984 12.284 1.00 97.75 211 ALA A CA 1
ATOM 1649 C C . ALA A 1 211 ? -16.414 0.200 12.878 1.00 97.75 211 ALA A C 1
ATOM 1651 O O . ALA A 1 211 ? -17.639 0.228 12.766 1.00 97.75 211 ALA A O 1
ATOM 1652 N N . PRO A 1 212 ? -15.758 1.177 13.534 1.00 97.81 212 PRO A N 1
ATOM 1653 C CA . PRO A 1 212 ? -16.456 2.278 14.190 1.00 97.81 212 PRO A CA 1
ATOM 1654 C C . PRO A 1 212 ? -17.148 3.194 13.177 1.00 97.81 212 PRO A C 1
ATOM 1656 O O . PRO A 1 212 ? -16.604 3.497 12.108 1.00 97.81 212 PRO A O 1
ATOM 1659 N N . LYS A 1 213 ? -18.299 3.756 13.558 1.00 98.25 213 LYS A N 1
ATOM 1660 C CA . LYS A 1 213 ? -18.856 4.912 12.853 1.00 98.25 213 LYS A CA 1
ATOM 1661 C C . LYS A 1 213 ? -17.984 6.136 13.134 1.00 98.25 213 LYS A C 1
ATOM 1663 O O . LYS A 1 213 ? -18.001 6.702 14.222 1.00 98.25 213 LYS A O 1
ATOM 1668 N N . THR A 1 214 ? -17.213 6.570 12.144 1.00 97.38 214 THR A N 1
ATOM 1669 C CA . THR A 1 214 ? -16.292 7.706 12.308 1.00 97.38 214 THR A CA 1
ATOM 1670 C C . THR A 1 214 ? -16.927 9.050 11.969 1.00 97.38 214 THR A C 1
ATOM 1672 O O . THR A 1 214 ? -16.673 10.028 12.664 1.00 97.38 214 THR A O 1
ATOM 1675 N N . ALA A 1 215 ? -17.773 9.109 10.940 1.00 96.19 215 ALA A N 1
ATOM 1676 C CA . ALA A 1 215 ? -18.353 10.346 10.420 1.00 96.19 215 ALA A CA 1
ATOM 1677 C C . ALA A 1 215 ? -19.891 10.382 10.507 1.00 96.19 215 ALA A C 1
ATOM 1679 O O . ALA A 1 215 ? -20.561 9.343 10.513 1.00 96.19 215 ALA A O 1
ATOM 1680 N N . GLY A 1 216 ? -20.436 11.602 10.493 1.00 95.25 216 GLY A N 1
ATOM 1681 C CA . GLY A 1 216 ? -21.870 11.878 10.615 1.00 95.25 216 GLY A CA 1
ATOM 1682 C C . GLY A 1 216 ? -22.344 11.933 12.069 1.00 95.25 216 GLY A C 1
ATOM 1683 O O . GLY A 1 216 ? -21.539 11.872 12.992 1.00 95.25 216 GLY A O 1
ATOM 1684 N N . GLU A 1 217 ? -23.657 12.049 12.259 1.00 95.19 217 GLU A N 1
ATOM 1685 C CA . GLU A 1 217 ? -24.296 12.042 13.583 1.00 95.19 217 GLU A CA 1
ATOM 1686 C C . GLU A 1 217 ? -23.922 10.779 14.376 1.00 95.19 217 GLU A C 1
ATOM 1688 O O . GLU A 1 217 ? -23.934 9.679 13.820 1.00 95.19 217 GLU A O 1
ATOM 1693 N N . GLY A 1 218 ? -23.535 10.917 15.650 1.00 94.62 218 GLY A N 1
ATOM 1694 C CA . GLY A 1 218 ? -23.022 9.800 16.452 1.00 94.62 218 GLY A CA 1
ATOM 16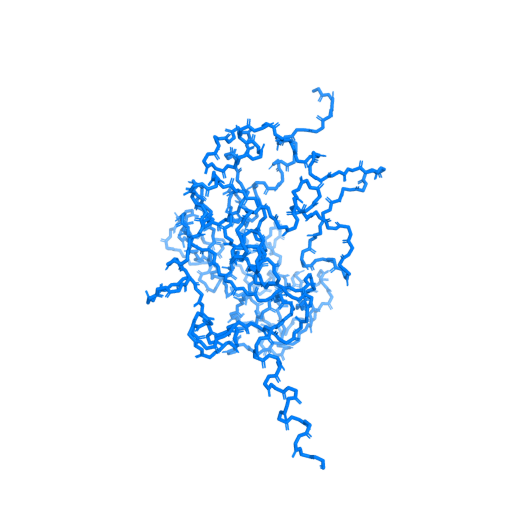95 C C . GLY A 1 218 ? -21.598 9.355 16.113 1.00 94.62 218 GLY A C 1
ATOM 1696 O O . GLY A 1 218 ? -21.092 8.421 16.729 1.00 94.62 218 GLY A O 1
ATOM 1697 N N . GLY A 1 219 ? -20.953 9.977 15.123 1.00 97.62 219 GLY A N 1
ATOM 1698 C CA . GLY A 1 219 ? -19.623 9.604 14.665 1.00 97.62 219 GLY A CA 1
ATOM 1699 C C . GLY A 1 219 ? -18.511 10.037 15.620 1.00 97.62 219 GLY A C 1
ATOM 1700 O O . GLY A 1 219 ? -18.542 11.122 16.207 1.00 97.62 219 GLY A O 1
ATOM 1701 N N . TYR A 1 220 ? -17.468 9.211 15.708 1.00 98.38 220 TYR A N 1
ATOM 1702 C CA . TYR A 1 220 ? -16.315 9.475 16.571 1.00 98.38 220 TYR A CA 1
ATOM 1703 C C . TYR A 1 220 ? -15.627 10.826 16.291 1.00 98.38 220 TYR A C 1
ATOM 1705 O O . TYR A 1 220 ? -15.156 11.479 17.213 1.00 98.38 220 TYR A O 1
ATOM 1713 N N . TRP A 1 221 ? -15.585 11.294 15.037 1.00 97.19 221 TRP A N 1
ATOM 1714 C CA . TRP A 1 221 ? -14.896 12.544 14.673 1.00 97.19 221 TRP A CA 1
ATOM 1715 C C . TRP A 1 221 ? -15.532 13.816 15.231 1.00 97.19 221 TRP A C 1
ATOM 1717 O O . TRP A 1 221 ? -14.873 14.856 15.222 1.00 97.19 221 TRP A O 1
ATOM 1727 N N . THR A 1 222 ? -16.794 13.754 15.653 1.00 95.69 222 THR A N 1
ATOM 1728 C CA . THR A 1 222 ? -17.521 14.895 16.222 1.00 95.69 222 THR A CA 1
ATOM 1729 C C . THR A 1 222 ? -17.756 14.734 17.711 1.00 95.69 222 THR A C 1
ATOM 1731 O O . THR A 1 222 ? -17.660 15.714 18.442 1.00 95.69 222 THR A O 1
ATOM 1734 N N . GLU A 1 223 ? -18.066 13.518 18.157 1.00 97.25 223 GLU A N 1
ATOM 1735 C CA . GLU A 1 223 ? -18.460 13.275 19.546 1.00 97.25 223 GLU A CA 1
ATOM 1736 C C . GLU A 1 223 ? -17.320 12.744 20.414 1.00 97.25 223 GLU A C 1
ATOM 1738 O O . GLU A 1 223 ? -17.352 12.938 21.619 1.00 97.25 223 GLU A O 1
ATOM 1743 N N . PHE A 1 224 ? -16.298 12.123 19.815 1.00 97.31 224 PHE A N 1
ATOM 1744 C CA . PHE A 1 224 ? -15.152 11.527 20.515 1.00 97.31 224 PHE A CA 1
ATOM 1745 C C . PHE A 1 224 ? -15.514 10.433 21.541 1.00 97.31 224 PHE A C 1
ATOM 1747 O O . PHE A 1 224 ? -14.687 10.066 22.371 1.00 97.31 224 PHE A O 1
ATOM 1754 N N . GLU A 1 225 ? -16.705 9.840 21.415 1.00 97.88 225 GLU A N 1
ATOM 1755 C CA . GLU A 1 225 ? -17.205 8.749 22.258 1.00 97.88 225 GLU A CA 1
ATOM 1756 C C . GLU A 1 225 ? -17.036 7.389 21.561 1.00 97.88 225 GLU A C 1
ATOM 1758 O O . GLU A 1 225 ? -17.804 7.032 20.659 1.00 97.88 225 GLU A O 1
ATOM 1763 N N . TRP A 1 226 ? -16.020 6.616 21.965 1.00 98.38 226 TRP A N 1
ATOM 1764 C CA . TRP A 1 226 ? -15.717 5.315 21.353 1.00 98.38 226 TRP A CA 1
ATOM 1765 C C . TRP A 1 226 ? -16.873 4.323 21.482 1.00 98.38 226 TRP A C 1
ATOM 1767 O O . TRP A 1 226 ? -17.296 3.772 20.472 1.00 98.38 226 TRP A O 1
ATOM 1777 N N . ASP A 1 227 ? -17.425 4.131 22.683 1.00 98.25 227 ASP A N 1
ATOM 1778 C CA . ASP A 1 227 ? -18.496 3.151 22.908 1.00 98.25 227 ASP A CA 1
ATOM 1779 C C . ASP A 1 227 ? -19.703 3.402 21.988 1.00 98.25 227 ASP A C 1
ATOM 1781 O O . ASP A 1 227 ? -20.180 2.488 21.314 1.00 98.25 227 ASP A O 1
ATOM 1785 N N . LYS A 1 228 ? -20.127 4.666 21.859 1.00 98.31 228 LYS A N 1
ATOM 1786 C CA . LYS A 1 228 ? -21.215 5.055 20.953 1.00 98.31 228 LYS A CA 1
ATOM 1787 C C . LYS A 1 228 ? -20.870 4.767 19.490 1.00 98.31 228 LYS A C 1
ATOM 1789 O O . LYS A 1 228 ? -21.669 4.155 18.781 1.00 98.31 228 LYS A O 1
ATOM 1794 N N . ALA A 1 229 ? -19.684 5.172 19.034 1.00 98.62 229 ALA A N 1
ATOM 1795 C CA . ALA A 1 229 ? -19.244 4.946 17.658 1.00 98.62 229 ALA A CA 1
ATOM 1796 C C . ALA A 1 229 ? -19.140 3.451 17.307 1.00 98.62 229 ALA A C 1
ATOM 1798 O O . ALA A 1 229 ? -19.424 3.059 16.171 1.00 98.62 229 ALA A O 1
ATOM 1799 N N . LEU A 1 230 ? -18.745 2.618 18.273 1.00 98.56 230 LEU A N 1
ATOM 1800 C CA . LEU A 1 230 ? -18.622 1.170 18.121 1.00 98.56 230 LEU A CA 1
ATOM 1801 C C . LEU A 1 230 ? -19.980 0.474 18.119 1.00 98.56 230 LEU A C 1
ATOM 1803 O O . LEU A 1 230 ? -20.184 -0.388 17.273 1.00 98.56 230 LEU A O 1
ATOM 1807 N N . ARG A 1 231 ? -20.936 0.890 18.962 1.00 98.50 231 ARG A N 1
ATOM 1808 C CA . ARG A 1 231 ? -22.325 0.390 18.905 1.00 98.50 231 ARG A CA 1
ATOM 1809 C C . ARG A 1 231 ? -22.962 0.652 17.546 1.00 98.50 231 ARG A C 1
ATOM 1811 O O . ARG A 1 231 ? -23.467 -0.272 16.920 1.00 98.50 231 ARG A O 1
ATOM 1818 N N . LEU A 1 232 ? -22.842 1.879 17.041 1.00 98.44 232 LEU A N 1
ATOM 1819 C CA . LEU A 1 232 ? -23.360 2.235 15.716 1.00 98.44 232 LEU A CA 1
ATOM 1820 C C . LEU A 1 232 ? -22.652 1.461 14.589 1.00 98.44 232 LEU A C 1
ATOM 1822 O O . LEU A 1 232 ? -23.262 1.127 13.575 1.00 98.44 232 LEU A O 1
ATOM 1826 N N . GLY A 1 233 ? -21.360 1.166 14.756 1.00 98.00 233 GLY A N 1
ATOM 1827 C CA . GLY A 1 233 ? -20.592 0.326 13.835 1.00 98.00 233 GLY A CA 1
ATOM 1828 C C . GLY A 1 233 ? -21.018 -1.147 13.849 1.00 98.00 233 GLY A C 1
ATOM 1829 O O . GLY A 1 233 ? -21.166 -1.769 12.796 1.00 98.00 233 GLY A O 1
ATOM 1830 N N . ALA A 1 234 ? -21.258 -1.695 15.038 1.00 97.94 234 ALA A N 1
ATOM 1831 C CA . ALA A 1 234 ? -21.763 -3.046 15.258 1.00 97.94 234 ALA A CA 1
ATOM 1832 C C . ALA A 1 234 ? -23.149 -3.232 14.625 1.00 97.94 234 ALA A C 1
ATOM 1834 O O . ALA A 1 234 ? -23.353 -4.161 13.847 1.00 97.94 234 ALA A O 1
ATOM 1835 N N . GLU A 1 235 ? -24.064 -2.283 14.840 1.00 97.50 235 GLU A N 1
ATOM 1836 C CA . GLU A 1 235 ? -25.384 -2.267 14.197 1.00 97.50 235 GLU A CA 1
ATOM 1837 C C . GLU A 1 235 ? -25.284 -2.272 12.664 1.00 97.50 235 GLU A C 1
ATOM 1839 O O . GLU A 1 235 ? -26.005 -3.011 11.996 1.00 97.50 235 GLU A O 1
ATOM 1844 N N . ALA A 1 236 ? -24.367 -1.482 12.095 1.00 97.25 236 ALA A N 1
ATOM 1845 C CA . ALA A 1 236 ? -24.194 -1.385 10.647 1.00 97.25 236 ALA A CA 1
ATOM 1846 C C . ALA A 1 236 ? -23.540 -2.627 10.015 1.00 97.25 236 ALA A C 1
ATOM 1848 O O . ALA A 1 236 ? -23.806 -2.939 8.855 1.00 97.25 236 ALA A O 1
ATOM 1849 N N . THR A 1 237 ? -22.659 -3.312 10.747 1.00 96.88 237 THR A N 1
ATOM 1850 C CA . THR A 1 237 ? -21.933 -4.495 10.252 1.00 96.88 237 THR A CA 1
ATOM 1851 C C . THR A 1 237 ? -22.635 -5.813 10.565 1.00 96.88 237 THR A C 1
ATOM 1853 O O . THR A 1 237 ? -22.353 -6.815 9.911 1.00 96.88 237 THR A O 1
ATOM 1856 N N . GLY A 1 238 ? -23.533 -5.830 11.553 1.00 97.06 238 GLY A N 1
ATOM 1857 C CA . GLY A 1 238 ? -24.149 -7.044 12.085 1.00 97.06 238 GLY A CA 1
ATOM 1858 C C . GLY A 1 238 ? -23.238 -7.851 13.019 1.00 97.06 238 GLY A C 1
ATOM 1859 O O . GLY A 1 238 ? -23.652 -8.908 13.491 1.00 97.06 238 GLY A O 1
ATOM 1860 N N . LEU A 1 239 ? -22.017 -7.378 13.299 1.00 97.12 239 LEU A N 1
ATOM 1861 C CA . LEU A 1 239 ? -21.138 -7.982 14.301 1.00 97.12 239 LEU A CA 1
ATOM 1862 C C . LEU A 1 239 ? -21.581 -7.550 15.700 1.00 97.12 239 LEU A C 1
ATOM 1864 O O . LEU A 1 239 ? -21.974 -6.405 15.905 1.00 97.12 239 LEU A O 1
ATOM 1868 N N . ALA A 1 240 ? -21.497 -8.452 16.677 1.00 97.81 240 ALA A N 1
ATOM 1869 C CA . ALA A 1 240 ? -21.787 -8.101 18.061 1.00 97.81 240 ALA A CA 1
ATOM 1870 C C . ALA A 1 240 ? -20.735 -7.116 18.604 1.00 97.81 240 ALA A C 1
ATOM 1872 O O . ALA A 1 240 ? -19.578 -7.119 18.184 1.00 97.81 240 ALA A O 1
ATOM 1873 N N . TYR A 1 241 ? -21.126 -6.290 19.568 1.00 98.56 241 TYR A N 1
ATOM 1874 C CA . TYR A 1 241 ? -20.186 -5.515 20.369 1.00 98.56 241 TYR A CA 1
ATOM 1875 C C . TYR A 1 241 ? -20.507 -5.735 21.844 1.00 98.56 241 TYR A C 1
ATOM 1877 O O . TYR A 1 241 ? -21.634 -5.502 22.283 1.00 98.56 241 TYR A O 1
ATOM 1885 N N . SER A 1 242 ? -19.522 -6.218 22.595 1.00 98.38 242 SER A N 1
ATOM 1886 C CA . SER A 1 242 ? -19.648 -6.585 24.007 1.00 98.38 242 SER A CA 1
ATOM 1887 C C . SER A 1 242 ? -19.846 -5.381 24.928 1.00 98.38 242 SER A C 1
ATOM 1889 O O . SER A 1 242 ? -20.329 -5.538 26.047 1.00 98.38 242 SER A O 1
ATOM 1891 N N . GLY A 1 243 ? -19.516 -4.175 24.458 1.00 98.31 243 GLY A N 1
ATOM 1892 C CA . GLY A 1 243 ? -19.417 -2.979 25.294 1.00 98.31 243 GLY A CA 1
ATOM 1893 C C . GLY A 1 243 ? -18.011 -2.742 25.848 1.00 98.31 243 GLY A C 1
ATOM 1894 O O . GLY A 1 243 ? -17.790 -1.720 26.491 1.00 98.31 243 GLY A O 1
ATOM 1895 N N . GLU A 1 244 ? -17.064 -3.644 25.582 1.00 98.62 244 GLU A N 1
ATOM 1896 C CA . GLU A 1 244 ? -15.664 -3.504 25.974 1.00 98.62 244 GLU A CA 1
ATOM 1897 C C . GLU A 1 244 ? -14.765 -3.516 24.739 1.00 98.62 244 GLU A C 1
ATOM 1899 O O . GLU A 1 244 ? -14.857 -4.397 23.879 1.00 98.62 244 GLU A O 1
ATOM 1904 N N . PHE A 1 245 ? -13.871 -2.534 24.647 1.00 98.62 245 PHE A N 1
ATOM 1905 C CA . PHE A 1 245 ? -12.959 -2.401 23.520 1.00 98.62 245 PHE A CA 1
ATOM 1906 C C . PHE A 1 245 ? -11.519 -2.175 23.973 1.00 98.62 245 PHE A C 1
ATOM 1908 O O . PHE A 1 245 ? -11.248 -1.632 25.044 1.00 98.62 245 PHE A O 1
ATOM 1915 N N . GLY A 1 246 ? -10.591 -2.575 23.112 1.00 98.56 246 GLY A N 1
ATOM 1916 C CA . GLY A 1 246 ? -9.173 -2.269 23.224 1.00 98.56 246 GLY A CA 1
ATOM 1917 C C . GLY A 1 246 ? -8.602 -1.854 21.873 1.00 98.56 246 GLY A C 1
ATOM 1918 O O . GLY A 1 246 ? -9.331 -1.702 20.893 1.00 98.56 246 GLY A O 1
ATOM 1919 N N . PHE A 1 247 ? -7.281 -1.699 21.803 1.00 98.75 247 PHE A N 1
ATOM 1920 C CA . PHE A 1 247 ? -6.569 -1.432 20.553 1.00 98.75 247 PHE A CA 1
ATOM 1921 C C . PHE A 1 247 ? -5.511 -2.500 20.313 1.00 98.75 247 PHE A C 1
ATOM 1923 O O . PHE A 1 247 ? -4.668 -2.728 21.178 1.00 98.75 247 PHE A O 1
ATOM 1930 N N . ALA A 1 248 ? -5.535 -3.112 19.133 1.00 98.75 248 ALA A N 1
ATOM 1931 C CA . ALA A 1 248 ? -4.604 -4.169 18.757 1.00 98.75 248 ALA A CA 1
ATOM 1932 C C . ALA A 1 248 ? -3.795 -3.775 17.509 1.00 98.75 248 ALA A C 1
ATOM 1934 O O . ALA A 1 248 ? -4.294 -3.019 16.660 1.00 98.75 248 ALA A O 1
ATOM 1935 N N . PRO A 1 249 ? -2.531 -4.224 17.406 1.00 98.75 249 PRO A N 1
ATOM 1936 C CA . PRO A 1 249 ? -1.634 -3.811 16.341 1.00 98.75 249 PRO A CA 1
ATOM 1937 C C . PRO A 1 249 ? -1.950 -4.499 15.007 1.00 98.75 249 PRO A C 1
ATOM 1939 O O . PRO A 1 249 ? -2.268 -5.687 14.951 1.00 98.75 249 PRO A O 1
ATOM 1942 N N . THR A 1 250 ? -1.798 -3.762 13.908 1.00 98.75 250 THR A N 1
ATOM 1943 C CA . THR A 1 250 ? -2.027 -4.252 12.544 1.00 98.75 250 THR A CA 1
ATOM 1944 C C . THR A 1 250 ? -0.885 -3.926 11.597 1.00 98.75 250 THR A C 1
ATOM 1946 O O . THR A 1 250 ? -0.125 -2.974 11.794 1.00 98.75 250 THR A O 1
ATOM 1949 N N . LYS A 1 251 ? -0.778 -4.726 10.535 1.00 98.00 251 LYS A N 1
ATOM 1950 C CA . LYS A 1 251 ? 0.124 -4.509 9.402 1.00 98.00 251 LYS A CA 1
ATOM 1951 C C . LYS A 1 251 ? -0.638 -4.742 8.102 1.00 98.00 251 LYS A C 1
ATOM 1953 O O . LYS A 1 251 ? -1.379 -5.714 7.980 1.00 98.00 251 LYS A O 1
ATOM 1958 N N . MET A 1 252 ? -0.457 -3.856 7.131 1.00 97.75 252 MET A N 1
ATOM 1959 C CA . MET A 1 252 ? -1.109 -3.923 5.825 1.00 97.75 252 MET A CA 1
ATOM 1960 C C . MET A 1 252 ? -0.083 -3.635 4.722 1.00 97.75 252 MET A C 1
ATOM 1962 O O . MET A 1 252 ? 0.790 -2.785 4.893 1.00 97.75 252 MET A O 1
ATOM 1966 N N . TYR A 1 253 ? -0.173 -4.360 3.613 1.00 97.94 253 TYR A N 1
ATOM 1967 C CA . TYR A 1 253 ? 0.753 -4.328 2.485 1.00 97.94 253 TYR A CA 1
ATOM 1968 C C . TYR A 1 253 ? 0.090 -3.671 1.269 1.00 97.94 253 TYR A C 1
ATOM 1970 O O . TYR A 1 253 ? -1.058 -3.969 0.940 1.00 97.94 253 TYR A O 1
ATOM 1978 N N . TRP A 1 254 ? 0.821 -2.811 0.562 1.00 96.81 254 TRP A N 1
ATOM 1979 C CA . TRP A 1 254 ? 0.441 -2.298 -0.756 1.00 96.81 254 TRP A CA 1
ATOM 1980 C C . TRP A 1 254 ? 1.603 -2.508 -1.721 1.00 96.81 254 TRP A C 1
ATOM 1982 O O . TRP A 1 254 ? 2.683 -1.970 -1.461 1.00 96.81 254 TRP A O 1
ATOM 1992 N N . PRO A 1 255 ? 1.424 -3.290 -2.799 1.00 96.56 255 PRO A N 1
ATOM 1993 C CA . PRO A 1 255 ? 2.472 -3.460 -3.794 1.00 96.56 255 PRO A CA 1
ATOM 1994 C C . PRO A 1 255 ? 2.744 -2.124 -4.480 1.00 96.56 255 PRO A C 1
ATOM 1996 O O . PRO A 1 255 ? 1.810 -1.365 -4.743 1.00 96.56 255 PRO A O 1
ATOM 1999 N N . LEU A 1 256 ? 4.012 -1.858 -4.775 1.00 97.75 256 LEU A N 1
ATOM 2000 C CA . LEU A 1 256 ? 4.417 -0.684 -5.543 1.00 97.75 256 LEU A CA 1
ATOM 2001 C C . LEU A 1 256 ? 4.556 -1.066 -7.018 1.00 97.75 256 LEU A C 1
ATOM 2003 O O . LEU A 1 256 ? 5.161 -2.089 -7.347 1.00 97.75 256 LEU A O 1
ATOM 2007 N N . ALA A 1 257 ? 3.966 -0.259 -7.895 1.00 96.56 257 ALA A N 1
ATOM 2008 C CA . ALA A 1 257 ? 3.911 -0.515 -9.335 1.00 96.56 257 ALA A CA 1
ATOM 2009 C C . ALA A 1 257 ? 4.102 0.743 -10.203 1.00 96.56 257 ALA A C 1
ATOM 2011 O O . ALA A 1 257 ? 4.192 0.627 -11.424 1.00 96.56 257 ALA A O 1
ATOM 2012 N N . HIS A 1 258 ? 4.178 1.924 -9.592 1.00 97.75 258 HIS A N 1
ATOM 2013 C CA . HIS A 1 258 ? 4.406 3.211 -10.251 1.00 97.75 258 HIS A CA 1
ATOM 2014 C C . HIS A 1 258 ? 5.657 3.888 -9.676 1.00 97.75 258 HIS A C 1
ATOM 2016 O O . HIS A 1 258 ? 6.359 3.310 -8.852 1.00 97.75 258 HIS A O 1
ATOM 2022 N N . MET A 1 259 ? 5.931 5.125 -10.091 1.00 97.81 259 MET A N 1
ATOM 2023 C CA . MET A 1 259 ? 7.139 5.866 -9.715 1.00 97.81 259 MET A CA 1
ATOM 2024 C C . MET A 1 259 ? 8.433 5.196 -10.188 1.00 97.81 259 MET A C 1
ATOM 2026 O O . MET A 1 259 ? 9.431 5.165 -9.472 1.00 97.81 259 MET A O 1
ATOM 2030 N N . ILE A 1 260 ? 8.419 4.627 -11.397 1.00 98.44 260 ILE A N 1
ATOM 2031 C CA . ILE A 1 260 ? 9.617 3.997 -11.963 1.00 98.44 260 ILE A CA 1
ATOM 2032 C C . ILE A 1 260 ? 10.564 5.108 -12.453 1.00 98.44 260 ILE A C 1
ATOM 2034 O O . ILE A 1 260 ? 10.218 5.777 -13.433 1.00 98.44 260 ILE A O 1
ATOM 2038 N N . PRO A 1 261 ? 11.740 5.330 -11.832 1.00 97.81 261 PRO A N 1
ATOM 2039 C CA . PRO A 1 261 ? 12.676 6.362 -12.253 1.00 97.81 261 PRO A CA 1
ATOM 2040 C C . PRO A 1 261 ? 13.499 5.883 -13.468 1.00 97.81 261 PRO A C 1
ATOM 2042 O O . PRO A 1 261 ? 13.341 4.753 -13.946 1.00 97.81 261 PRO A O 1
ATOM 2045 N N . PRO A 1 262 ? 14.378 6.731 -14.033 1.00 98.44 262 PRO A N 1
ATOM 2046 C CA . PRO A 1 262 ? 15.308 6.335 -15.084 1.00 98.44 262 PRO A CA 1
ATOM 2047 C C . PRO A 1 262 ? 16.133 5.105 -14.701 1.00 98.44 262 PRO A C 1
ATOM 2049 O O . PRO A 1 262 ? 16.520 4.937 -13.551 1.00 98.44 262 PRO A O 1
ATOM 2052 N N . ALA A 1 263 ? 16.476 4.273 -15.689 1.00 97.06 263 ALA A N 1
ATOM 2053 C CA . ALA A 1 263 ? 17.202 3.018 -15.463 1.00 97.06 263 ALA A CA 1
ATOM 2054 C C . ALA A 1 263 ? 18.542 3.187 -14.716 1.00 97.06 263 ALA A C 1
ATOM 2056 O O . ALA A 1 263 ? 18.975 2.266 -14.037 1.00 97.06 263 ALA A O 1
ATOM 2057 N N . ALA A 1 264 ? 19.174 4.362 -14.807 1.00 97.69 264 ALA A N 1
ATOM 2058 C CA . ALA A 1 264 ? 20.399 4.684 -14.073 1.00 97.69 264 ALA A CA 1
ATOM 2059 C C . ALA A 1 264 ? 20.204 4.800 -12.546 1.00 97.69 264 ALA A C 1
ATOM 2061 O O . ALA A 1 264 ? 21.188 4.808 -11.816 1.00 97.69 264 ALA A O 1
ATOM 2062 N N . GLU A 1 265 ? 18.960 4.905 -12.074 1.00 97.88 265 GLU A N 1
ATOM 2063 C CA . GLU A 1 265 ? 18.585 4.969 -10.655 1.00 97.88 265 GLU A CA 1
ATOM 2064 C C . GLU A 1 265 ? 18.053 3.623 -10.133 1.00 97.88 265 GLU A C 1
ATOM 2066 O O . GLU A 1 265 ? 17.668 3.519 -8.970 1.00 97.88 265 GLU A O 1
ATOM 2071 N N . ALA A 1 266 ? 18.011 2.586 -10.978 1.00 98.19 266 ALA A N 1
ATOM 2072 C CA . ALA A 1 266 ? 17.626 1.248 -10.551 1.00 98.19 266 ALA A CA 1
ATOM 2073 C C . ALA A 1 266 ? 18.621 0.693 -9.521 1.00 98.19 266 ALA A C 1
ATOM 2075 O O . ALA A 1 266 ? 19.811 1.016 -9.551 1.00 98.19 266 ALA A O 1
ATOM 2076 N N . LEU A 1 267 ? 18.135 -0.181 -8.636 1.00 98.44 267 LEU A N 1
ATOM 2077 C CA . LEU A 1 267 ? 18.996 -0.885 -7.693 1.00 98.44 267 LEU A CA 1
ATOM 2078 C C . LEU A 1 267 ? 20.076 -1.671 -8.441 1.00 98.44 267 LEU A C 1
ATOM 2080 O O . LEU A 1 267 ? 19.816 -2.368 -9.424 1.00 98.44 267 LEU A O 1
ATOM 2084 N N . THR A 1 268 ? 21.289 -1.580 -7.923 1.00 97.38 268 THR A N 1
ATOM 2085 C CA . THR A 1 268 ? 22.476 -2.277 -8.402 1.00 97.38 268 THR A CA 1
ATOM 2086 C C . THR A 1 268 ? 22.807 -3.460 -7.495 1.00 97.38 268 THR A C 1
ATOM 2088 O O . THR A 1 268 ? 22.203 -3.662 -6.440 1.00 97.38 268 THR A O 1
ATOM 2091 N N . CYS A 1 269 ? 23.813 -4.248 -7.876 1.00 97.00 269 CYS A N 1
ATOM 2092 C CA . CYS A 1 269 ? 24.238 -5.421 -7.112 1.00 97.00 269 CYS A CA 1
ATOM 2093 C C . CYS A 1 269 ? 24.518 -5.086 -5.638 1.00 97.00 269 CYS A C 1
ATOM 2095 O O . CYS A 1 269 ? 24.097 -5.816 -4.743 1.00 97.00 269 CYS A O 1
ATOM 2097 N N . VAL A 1 270 ? 25.215 -3.974 -5.381 1.00 97.25 270 VAL A N 1
ATOM 2098 C CA . VAL A 1 270 ? 25.634 -3.592 -4.024 1.00 97.25 270 VAL A CA 1
ATOM 2099 C C . VAL A 1 270 ? 24.476 -3.098 -3.167 1.00 97.25 270 VAL A C 1
ATOM 2101 O O . VAL A 1 270 ? 24.554 -3.215 -1.951 1.00 97.25 270 VAL A O 1
ATOM 2104 N N . ASP A 1 271 ? 23.379 -2.632 -3.768 1.00 98.12 271 ASP A N 1
ATOM 2105 C CA . ASP A 1 271 ? 22.192 -2.266 -3.000 1.00 98.12 271 ASP A CA 1
ATOM 2106 C C . ASP A 1 271 ? 21.617 -3.481 -2.265 1.00 98.12 271 ASP A C 1
ATOM 2108 O O . ASP A 1 271 ? 21.131 -3.339 -1.151 1.00 98.12 271 ASP A O 1
ATOM 2112 N N . CYS A 1 272 ? 21.696 -4.683 -2.845 1.00 97.62 272 CYS A N 1
ATOM 2113 C CA . CYS A 1 272 ? 21.166 -5.904 -2.225 1.00 97.62 272 CYS A CA 1
ATOM 2114 C C . CYS A 1 272 ? 22.243 -6.753 -1.531 1.00 97.62 272 CYS A C 1
ATOM 2116 O O . CYS A 1 272 ? 21.970 -7.337 -0.485 1.00 97.62 272 CYS A O 1
ATOM 2118 N N . HIS A 1 273 ? 23.445 -6.829 -2.108 1.00 96.94 273 HIS A N 1
ATOM 2119 C CA . HIS A 1 273 ? 24.490 -7.789 -1.725 1.00 96.94 273 HIS A CA 1
ATOM 2120 C C . HIS A 1 273 ? 25.630 -7.194 -0.877 1.00 96.94 273 HIS A C 1
ATOM 2122 O O . HIS A 1 273 ? 26.631 -7.861 -0.602 1.00 96.94 273 HIS A O 1
ATOM 2128 N N . ALA A 1 274 ? 25.527 -5.921 -0.486 1.00 94.81 274 ALA A N 1
ATOM 2129 C CA . ALA A 1 274 ? 26.429 -5.331 0.498 1.00 94.81 274 ALA A CA 1
ATOM 2130 C C . ALA A 1 274 ? 25.926 -5.562 1.931 1.00 94.81 274 ALA A C 1
ATOM 2132 O O . ALA A 1 274 ? 24.762 -5.888 2.174 1.00 94.81 274 ALA A O 1
ATOM 2133 N N . GLU A 1 275 ? 26.819 -5.367 2.899 1.00 91.31 275 GLU A N 1
ATOM 2134 C CA . GLU A 1 275 ? 26.439 -5.323 4.309 1.00 91.31 275 GLU A CA 1
ATOM 2135 C C . GLU A 1 275 ? 25.416 -4.201 4.543 1.00 91.31 275 GLU A C 1
ATOM 2137 O O . GLU A 1 275 ? 25.608 -3.074 4.090 1.00 91.31 275 GLU A O 1
ATOM 2142 N N . GLY A 1 276 ? 24.307 -4.522 5.215 1.00 90.12 276 GLY A N 1
ATOM 2143 C CA . GLY A 1 276 ? 23.195 -3.582 5.388 1.00 90.12 276 GLY A CA 1
ATOM 2144 C C . GLY A 1 276 ? 22.397 -3.300 4.107 1.00 90.12 276 GLY A C 1
ATOM 2145 O O . GLY A 1 276 ? 21.731 -2.269 4.026 1.00 90.12 276 GLY A O 1
ATOM 2146 N N . GLY A 1 277 ? 22.475 -4.185 3.107 1.00 95.62 277 GLY A N 1
ATOM 2147 C CA . GLY A 1 277 ? 21.707 -4.084 1.868 1.00 95.62 277 GLY A CA 1
ATOM 2148 C C . GLY A 1 277 ? 20.184 -4.126 2.065 1.00 95.62 277 GLY A C 1
ATOM 2149 O O . GLY A 1 277 ? 19.660 -4.382 3.146 1.00 95.62 277 GLY A O 1
ATOM 2150 N N . ARG A 1 278 ? 19.454 -3.887 0.973 1.00 96.25 278 ARG A N 1
ATOM 2151 C CA . ARG A 1 278 ? 17.985 -3.778 0.915 1.00 96.25 278 ARG A CA 1
ATOM 2152 C C . ARG A 1 278 ? 17.240 -5.042 1.355 1.00 96.25 278 ARG A C 1
ATOM 2154 O O . ARG A 1 278 ? 16.079 -4.943 1.744 1.00 96.25 278 ARG A O 1
ATOM 2161 N N . MET A 1 279 ? 17.864 -6.210 1.222 1.00 96.81 279 MET A N 1
ATOM 2162 C CA . MET A 1 279 ? 17.204 -7.506 1.350 1.00 96.81 279 MET A CA 1
ATOM 2163 C C . MET A 1 279 ? 17.457 -8.125 2.721 1.00 96.81 279 MET A C 1
ATOM 2165 O O . MET A 1 279 ? 18.592 -8.437 3.075 1.00 96.81 279 MET A O 1
ATOM 2169 N N . ASP A 1 280 ? 16.378 -8.385 3.455 1.00 96.56 280 ASP A N 1
ATOM 2170 C CA . ASP A 1 280 ? 16.417 -9.264 4.620 1.00 96.56 280 ASP A CA 1
ATOM 2171 C C . ASP A 1 280 ? 16.431 -10.725 4.142 1.00 96.56 280 ASP A C 1
ATOM 2173 O O . ASP A 1 280 ? 15.396 -11.355 3.912 1.00 96.56 280 ASP A O 1
ATOM 2177 N N . TRP A 1 281 ? 17.634 -11.250 3.906 1.00 96.19 281 TRP A N 1
ATOM 2178 C CA . TRP A 1 281 ? 17.825 -12.593 3.360 1.00 96.19 281 TRP A CA 1
ATOM 2179 C C . TRP A 1 281 ? 17.292 -13.700 4.275 1.00 96.19 281 TRP A C 1
ATOM 2181 O O . TRP A 1 281 ? 16.862 -14.742 3.772 1.00 96.19 281 TRP A O 1
ATOM 2191 N N . GLU A 1 282 ? 17.298 -13.493 5.593 1.00 94.38 282 GLU A N 1
ATOM 2192 C CA . GLU A 1 282 ? 16.751 -14.451 6.554 1.00 94.38 282 GLU A CA 1
ATOM 2193 C C . GLU A 1 282 ? 15.222 -14.471 6.472 1.00 94.38 282 GLU A C 1
ATOM 2195 O O . GLU A 1 282 ? 14.644 -15.537 6.252 1.00 94.38 282 GLU A O 1
ATOM 2200 N N . ALA A 1 283 ? 14.571 -13.303 6.507 1.00 95.12 283 ALA A N 1
ATOM 2201 C CA . ALA A 1 283 ? 13.120 -13.200 6.342 1.00 95.12 283 ALA A CA 1
ATOM 2202 C C . ALA A 1 283 ? 12.636 -13.697 4.965 1.00 95.12 283 ALA A C 1
ATOM 2204 O O . ALA A 1 283 ? 11.529 -14.223 4.839 1.00 95.12 283 ALA A O 1
ATOM 2205 N N . LEU A 1 284 ? 13.470 -13.577 3.925 1.00 96.69 284 LEU A N 1
ATOM 2206 C CA . LEU A 1 284 ? 13.201 -14.116 2.586 1.00 96.69 284 LEU A CA 1
ATOM 2207 C C . LEU A 1 284 ? 13.499 -15.622 2.449 1.00 96.69 284 LEU A C 1
ATOM 2209 O O . LEU A 1 284 ? 13.211 -16.197 1.394 1.00 96.69 284 LEU A O 1
ATOM 2213 N N . GLY A 1 285 ? 14.043 -16.267 3.485 1.00 94.88 285 GLY A N 1
ATOM 2214 C CA . GLY A 1 285 ? 14.280 -17.712 3.549 1.00 94.88 285 GLY A CA 1
ATOM 2215 C C . GLY A 1 285 ? 15.604 -18.200 2.949 1.00 94.88 285 GLY A C 1
ATOM 2216 O O . GLY A 1 285 ? 15.791 -19.407 2.818 1.00 94.88 285 GLY A O 1
ATOM 2217 N N . TYR A 1 286 ? 16.524 -17.305 2.577 1.00 92.44 286 TYR A N 1
ATOM 2218 C CA . TYR A 1 286 ? 17.848 -17.669 2.049 1.00 92.44 286 TYR A CA 1
ATOM 2219 C C . TYR A 1 286 ? 18.867 -18.008 3.151 1.00 92.44 286 TYR A C 1
ATOM 2221 O O . TYR A 1 286 ? 19.880 -18.653 2.877 1.00 92.44 286 TYR A O 1
ATOM 2229 N N . GLY A 1 287 ? 18.634 -17.563 4.391 1.00 90.25 287 GLY A N 1
ATOM 2230 C CA . GLY A 1 287 ? 19.523 -17.752 5.550 1.00 90.25 287 GLY A CA 1
ATOM 2231 C C . GLY A 1 287 ? 20.824 -16.934 5.503 1.00 90.25 287 GLY A C 1
ATOM 2232 O O . GLY A 1 287 ? 21.356 -16.554 6.537 1.00 90.25 287 GLY A O 1
ATOM 2233 N N . SER A 1 288 ? 21.338 -16.631 4.311 1.00 91.50 288 SER A N 1
ATOM 2234 C CA . SER A 1 288 ? 22.421 -15.672 4.063 1.00 91.50 288 SER A CA 1
ATOM 2235 C C . SER A 1 288 ? 22.332 -15.137 2.635 1.00 91.50 288 SER A C 1
ATOM 2237 O O . SER A 1 288 ? 21.525 -15.615 1.840 1.00 91.50 288 SER A O 1
ATOM 2239 N N . ASP A 1 289 ? 23.177 -14.165 2.301 1.00 95.31 289 ASP A N 1
ATOM 2240 C CA . ASP A 1 289 ? 23.217 -13.562 0.972 1.00 95.31 289 ASP A CA 1
ATOM 2241 C C . ASP A 1 289 ? 23.415 -14.616 -0.152 1.00 95.31 289 ASP A C 1
ATOM 2243 O O . ASP A 1 289 ? 24.452 -15.298 -0.182 1.00 95.31 289 ASP A O 1
ATOM 2247 N N . PRO A 1 290 ? 22.469 -14.732 -1.111 1.00 94.31 290 PRO A N 1
ATOM 2248 C CA . PRO A 1 290 ? 22.530 -15.706 -2.197 1.00 94.31 290 PRO A CA 1
ATOM 2249 C C . PRO A 1 290 ? 23.687 -15.496 -3.176 1.00 94.31 290 PRO A C 1
ATOM 2251 O O . PRO A 1 290 ? 24.013 -16.434 -3.906 1.00 94.31 290 PRO A O 1
ATOM 2254 N N . ILE A 1 291 ? 24.369 -14.341 -3.180 1.00 92.56 291 ILE A N 1
ATOM 2255 C CA . ILE A 1 291 ? 25.616 -14.191 -3.950 1.00 92.56 291 ILE A CA 1
ATOM 2256 C C . ILE A 1 291 ? 26.721 -15.119 -3.421 1.00 92.56 291 ILE A C 1
ATOM 2258 O O . ILE A 1 291 ? 27.636 -15.479 -4.160 1.00 92.56 291 ILE A O 1
ATOM 2262 N N . ARG A 1 292 ? 26.632 -15.523 -2.142 1.00 88.06 292 ARG A N 1
ATOM 2263 C CA . ARG A 1 292 ? 27.579 -16.425 -1.469 1.00 88.06 292 ARG A CA 1
ATOM 2264 C C . ARG A 1 292 ? 27.042 -17.848 -1.353 1.00 88.06 292 ARG A C 1
ATOM 2266 O O . ARG A 1 292 ? 27.801 -18.794 -1.530 1.00 88.06 292 ARG A O 1
ATOM 2273 N N . SER A 1 293 ? 25.758 -18.000 -1.028 1.00 85.00 293 SER A N 1
ATOM 2274 C CA . SER A 1 293 ? 25.132 -19.297 -0.726 1.00 85.00 293 SER A CA 1
ATOM 2275 C C . SER A 1 293 ? 24.431 -19.953 -1.923 1.00 85.00 293 SER A C 1
ATOM 2277 O O . SER A 1 293 ? 24.104 -21.139 -1.870 1.00 85.00 293 SER A O 1
ATOM 2279 N N . GLY A 1 294 ? 24.255 -19.218 -3.025 1.00 83.12 294 GLY A N 1
ATOM 2280 C CA . GLY A 1 294 ? 23.541 -19.660 -4.217 1.00 83.12 294 GLY A CA 1
ATOM 2281 C C . GLY A 1 294 ? 22.078 -19.211 -4.228 1.00 83.12 294 GLY A C 1
ATOM 2282 O O . GLY A 1 294 ? 21.393 -19.179 -3.209 1.00 83.12 294 GLY A O 1
ATOM 2283 N N . GLY A 1 295 ? 21.586 -18.868 -5.421 1.00 83.25 295 GLY A N 1
ATOM 2284 C CA . GLY A 1 295 ? 20.216 -18.403 -5.618 1.00 83.25 295 GLY A CA 1
ATOM 2285 C C . GLY A 1 295 ? 19.153 -19.493 -5.437 1.00 83.25 295 GLY A C 1
ATOM 2286 O O . GLY A 1 295 ? 19.431 -20.673 -5.214 1.00 83.25 295 GLY A O 1
ATOM 2287 N N . ARG A 1 296 ? 17.891 -19.090 -5.602 1.00 83.88 296 ARG A N 1
ATOM 2288 C CA . ARG A 1 296 ? 16.691 -19.923 -5.421 1.00 83.88 296 ARG A CA 1
ATOM 2289 C C . ARG A 1 296 ? 16.746 -21.290 -6.107 1.00 83.88 296 ARG A C 1
ATOM 2291 O O . ARG A 1 296 ? 16.354 -22.290 -5.509 1.00 83.88 296 ARG A O 1
ATOM 2298 N N . ASN A 1 297 ? 17.241 -21.343 -7.343 1.00 74.81 297 ASN A N 1
ATOM 2299 C CA . ASN A 1 297 ? 17.311 -22.586 -8.118 1.00 74.81 297 ASN A CA 1
ATOM 2300 C C . ASN A 1 297 ? 18.342 -23.568 -7.537 1.00 74.81 297 ASN A C 1
ATOM 2302 O O . ASN A 1 297 ? 18.094 -24.774 -7.494 1.00 74.81 297 ASN A O 1
ATOM 2306 N N . THR A 1 298 ? 19.452 -23.057 -7.003 1.00 73.38 298 THR A N 1
ATOM 2307 C CA . THR A 1 298 ? 20.477 -23.864 -6.332 1.00 73.38 298 THR A CA 1
ATOM 2308 C C . THR A 1 298 ? 19.933 -24.452 -5.032 1.00 73.38 298 THR A C 1
ATOM 2310 O O . THR A 1 298 ? 20.030 -25.660 -4.821 1.00 73.38 298 THR A O 1
ATOM 2313 N N . LEU A 1 299 ? 19.275 -23.640 -4.199 1.00 62.75 299 LEU A N 1
ATOM 2314 C CA . LEU A 1 299 ? 18.735 -24.085 -2.908 1.00 62.75 299 LEU A CA 1
ATOM 2315 C C . LEU A 1 299 ? 17.624 -25.135 -3.052 1.00 62.75 299 LEU A C 1
ATOM 2317 O O . LEU A 1 299 ? 17.601 -26.117 -2.308 1.00 62.75 299 LEU A O 1
ATOM 2321 N N . ARG A 1 300 ? 16.755 -25.004 -4.061 1.00 60.47 300 ARG A N 1
ATOM 2322 C CA . ARG A 1 300 ? 15.726 -26.017 -4.357 1.00 60.47 300 ARG A CA 1
ATOM 2323 C C . ARG A 1 300 ? 16.317 -27.371 -4.731 1.00 60.47 300 ARG A C 1
ATOM 2325 O O . ARG A 1 300 ? 15.804 -28.395 -4.283 1.00 60.47 300 ARG A O 1
ATOM 2332 N N . SER A 1 301 ? 17.403 -27.376 -5.507 1.00 59.78 301 SER A N 1
ATOM 2333 C CA . SER A 1 301 ? 18.084 -28.609 -5.926 1.00 59.78 301 SER A CA 1
ATOM 2334 C C . SER A 1 301 ? 18.761 -29.352 -4.764 1.00 59.78 301 SER A C 1
ATOM 2336 O O . SER A 1 301 ? 18.898 -30.574 -4.800 1.00 59.78 301 SER A O 1
ATOM 2338 N N . VAL A 1 302 ? 19.159 -28.630 -3.711 1.00 58.09 302 VAL A N 1
ATOM 2339 C CA . VAL A 1 302 ? 19.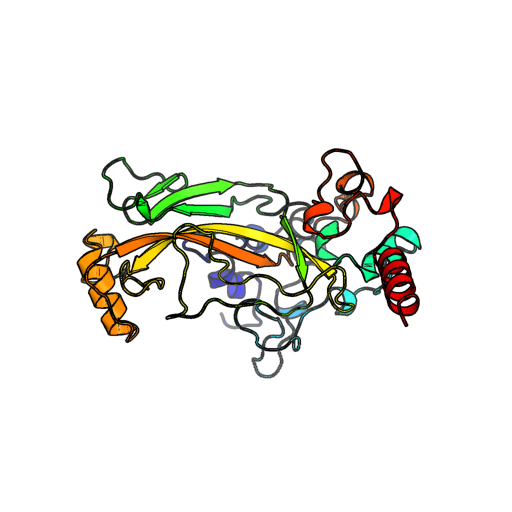734 -29.213 -2.489 1.00 58.09 302 VAL A CA 1
ATOM 2340 C C . VAL A 1 302 ? 18.638 -29.797 -1.590 1.00 58.09 302 VAL A C 1
ATOM 2342 O O . VAL A 1 302 ? 18.828 -30.881 -1.040 1.00 58.09 302 VAL A O 1
ATOM 2345 N N . GLY A 1 303 ? 17.478 -29.135 -1.490 1.00 53.41 303 GLY A N 1
ATOM 2346 C CA . GLY A 1 303 ? 16.315 -29.636 -0.744 1.00 53.41 303 GLY A CA 1
ATOM 2347 C C . GLY A 1 303 ? 15.758 -30.947 -1.308 1.00 53.41 303 GLY A C 1
ATOM 2348 O O . GLY A 1 303 ? 15.600 -31.916 -0.572 1.00 53.41 303 GLY A O 1
ATOM 2349 N N . THR A 1 304 ? 15.589 -31.029 -2.632 1.00 47.88 304 THR A N 1
ATOM 2350 C CA . THR A 1 304 ? 15.100 -32.252 -3.305 1.00 47.88 304 THR A CA 1
ATOM 2351 C C . THR A 1 304 ? 16.066 -33.432 -3.187 1.00 47.88 304 THR A C 1
ATOM 2353 O O . THR A 1 304 ? 15.633 -34.580 -3.139 1.00 47.88 304 THR A O 1
ATOM 2356 N N . LYS A 1 305 ? 17.380 -33.183 -3.096 1.00 41.94 305 LYS A N 1
ATOM 2357 C CA . LYS A 1 305 ? 18.372 -34.246 -2.862 1.00 41.94 305 LYS A CA 1
ATOM 2358 C C . LYS A 1 305 ? 18.363 -34.789 -1.432 1.00 41.94 305 LYS A C 1
ATOM 2360 O O . LYS A 1 305 ? 18.733 -35.943 -1.251 1.00 41.94 305 LYS A O 1
ATOM 2365 N N . ARG A 1 306 ? 17.969 -33.991 -0.430 1.00 45.22 306 ARG A N 1
ATOM 2366 C CA . ARG A 1 306 ? 17.827 -34.472 0.956 1.00 45.22 306 ARG A CA 1
ATOM 2367 C C . ARG A 1 306 ? 16.586 -35.346 1.124 1.00 45.22 306 ARG A C 1
ATOM 2369 O O . ARG A 1 306 ? 16.697 -36.409 1.714 1.00 45.22 306 ARG A O 1
ATOM 2376 N N . GLU A 1 307 ? 15.461 -34.963 0.524 1.00 42.19 307 GLU A N 1
ATOM 2377 C CA . GLU A 1 307 ? 14.225 -35.763 0.570 1.00 42.19 307 GLU A CA 1
ATOM 2378 C C . GLU A 1 307 ? 14.341 -37.087 -0.209 1.00 42.19 307 GLU A C 1
ATOM 2380 O O . GLU A 1 307 ? 13.751 -38.091 0.176 1.00 42.19 307 GLU A O 1
ATOM 2385 N N . ALA A 1 308 ? 15.156 -37.130 -1.268 1.00 45.59 308 ALA A N 1
ATOM 2386 C CA . ALA A 1 308 ? 15.435 -38.358 -2.017 1.00 45.59 308 ALA A CA 1
ATOM 2387 C C . ALA A 1 308 ? 16.445 -39.307 -1.331 1.00 45.59 308 ALA A C 1
ATOM 2389 O O . ALA A 1 308 ? 16.703 -40.389 -1.853 1.00 45.59 308 ALA A O 1
ATOM 2390 N N . GLY A 1 309 ? 17.045 -38.904 -0.203 1.00 41.38 309 GLY A N 1
ATOM 2391 C CA . GLY A 1 309 ? 18.017 -39.697 0.562 1.00 41.38 309 GLY A CA 1
ATOM 2392 C C . GLY A 1 309 ? 17.459 -40.351 1.831 1.00 41.38 309 GLY A C 1
ATOM 2393 O O . GLY A 1 309 ? 18.217 -41.010 2.537 1.00 41.38 309 GLY A O 1
ATOM 2394 N N . GLU A 1 310 ? 16.167 -40.166 2.123 1.00 40.56 310 GLU A N 1
ATOM 2395 C CA . GLU A 1 310 ? 15.463 -40.740 3.285 1.00 40.56 310 GLU A CA 1
ATOM 2396 C C . GLU A 1 310 ? 14.382 -41.771 2.883 1.00 40.56 310 GLU A C 1
ATOM 2398 O O . GLU A 1 310 ? 13.386 -41.939 3.586 1.00 40.56 310 GLU A O 1
ATOM 2403 N N . GLN A 1 311 ? 14.580 -42.490 1.770 1.00 36.22 311 GLN A N 1
ATOM 2404 C CA . GLN A 1 311 ? 13.807 -43.697 1.424 1.00 36.22 311 GLN A CA 1
ATOM 2405 C C . GLN A 1 311 ? 14.699 -44.934 1.371 1.00 36.22 311 GLN A C 1
ATOM 2407 O O . GLN A 1 311 ? 15.774 -44.856 0.734 1.00 36.22 311 GLN A O 1
#

Secondary structure (DSSP, 8-state):
---S--HHHHHHHHTSTTTSTTSS-SS-SGGGGS--TTT-HHHHTS---HHHHS-EETTEE----TTT-SSS-S---GGGTS-SS-SS-HHHHHHTTTB-HHHHH---BSSSS-EEEEEEGGGTT--S--BTTTEETTTEEEEEESSBPPEEEEE-S-B----TT----TTS-EESSPBP--SS-TT-EEEEEEEEEEEEEEETTT-SB-----SSTT-HHHH--HHHHHHHHHHHH-----S-EEEEEEEEEEE--S----GGGS--HHHHHSTT-S--TTTTT-SS-HHHH--HHHHHHHHHHHHTT--

Sequence (311 aa):
SVGRPNRSNCGACHFDGGGGDGVKHGDLDRTMLNPPPRIDVHMGKYNLTCVDCHKTHDHEITGRSMSVSVNDENRVFCTDCHSDRPHGEERLDSHTDAVACPTCHIPYMAVQTPTKLSWDWSTAGQDIGDDLHHYLKKKGTFHYAANVPPEYAWYNGLSKRHLPGDNIDPDKVTELNSPAGSLADPTAKIWPFKVHRGKQVYDVQNLYFLAPKTAGEGGYWTEFEWDKALRLGAEATGLAYSGEFGFAPTKMYWPLAHMIPPAAEALTCVDCHAEGGRMDWEALGYGSDPIRSGGRNTLRSVGTKREAGEQ

Solvent-accessible surface area (backbone atoms only — not comparable to full-atom values): 17198 Å² total; per-residue (Å²): 140,87,76,83,81,44,42,62,68,57,35,72,53,62,14,38,33,82,85,34,62,8,28,56,47,41,46,38,33,70,60,64,65,75,26,53,35,72,48,18,31,56,47,29,66,70,61,49,39,62,60,75,68,32,44,63,58,98,87,49,59,41,51,64,52,60,90,75,50,89,64,83,62,61,61,74,56,72,56,81,84,40,61,77,59,70,71,90,39,72,72,67,29,58,41,51,69,47,36,35,69,45,42,36,35,31,56,44,28,11,74,84,49,48,15,49,39,32,41,32,40,80,58,36,59,52,93,80,69,74,36,100,62,46,26,35,42,68,55,12,37,40,41,61,49,52,56,38,67,52,51,74,43,36,33,47,64,49,47,49,70,62,54,92,75,46,75,60,56,65,94,41,74,44,58,44,30,42,63,30,54,37,74,83,40,83,74,16,21,34,35,29,22,44,61,37,35,36,26,43,51,23,28,68,82,76,30,20,66,56,63,56,31,45,71,68,89,74,4,28,58,80,69,58,40,63,70,59,6,38,51,57,15,19,68,75,69,72,48,88,68,83,86,46,72,46,65,25,37,34,36,38,63,41,78,50,83,48,38,33,38,49,78,90,66,33,59,53,71,60,47,48,73,37,92,91,29,74,57,63,33,54,87,56,68,60,73,44,61,39,95,79,75,45,49,65,73,54,54,52,58,53,53,56,53,55,67,70,66,77,118

Nearest PDB structures (foldseek):
  1sp3-assembly1_A  TM=9.455E-01  e=9.880E-40  Shewanella oneidensis MR-1

Mean predicted aligned error: 4.94 Å